Protein AF-A0A4Y9ZI68-F1 (afdb_monomer)

pLDDT: mean 80.32, std 16.25, range [30.2, 96.56]

Nearest PDB structures (foldseek):
  6dwz-assembly1_E  TM=7.977E-01  e=1.941E-05  Musca domestica
  4d1q-assembly1_B  TM=6.622E-01  e=2.721E-05  Musca domestica
  6dww-assembly1_A  TM=6.799E-01  e=4.856E-05  Musca domestica
  4d1q-assembly1_H-2  TM=6.619E-01  e=7.145E-05  Musca domestica
  4d1q-assembly1_A-2  TM=6.407E-01  e=1.338E-04  Musca domestica

Radius of gyration: 34.65 Å; Cα contacts (8 Å, |Δi|>4): 178; chains: 1; bounding box: 69×56×134 Å

Foldseek 3Di:
DLVVCLVCVVVVQVVLVVVLVPDPDPVVSVVSVVVNDDPVNNLVSVVVVVLVVLVVVLVCLLVDPQFLSLLCNLVSLVSNLVVLVVVLPDVSCVVCNVVSVVVSVVSVVVNVVVVVDLLSLLLNLLQLQPNCVVCVPPHDPVVSVVNVVVVVPDVLQVPPDPDNVLVVLSVCSSPDPDDDPPPDYSLVVLVVCCVSHVSSSVVCVVRSPDRSDCVVVVVLVVVLCVVCDPVNVPDDPVNSVVVSVVVVCVVVVVVPPPPVPPVVVVVVVVVVVVVVVVVVVVVVVVVVVPPPDDDDDDDPDDDDDDDD

Mean predicted aligned error: 13.79 Å

Structure (mmCIF, N/CA/C/O backbone):
data_AF-A0A4Y9ZI68-F1
#
_entry.id   AF-A0A4Y9ZI68-F1
#
loop_
_atom_site.group_PDB
_atom_site.id
_atom_site.type_symbol
_atom_site.label_atom_id
_atom_site.label_alt_id
_atom_site.label_comp_id
_atom_site.label_asym_id
_atom_site.label_entity_id
_atom_site.label_seq_id
_atom_site.pdbx_PDB_ins_code
_atom_site.Cartn_x
_atom_site.Cartn_y
_atom_site.Cartn_z
_atom_site.occupancy
_atom_site.B_iso_or_equiv
_atom_site.auth_seq_id
_atom_site.auth_comp_id
_atom_site.auth_asym_id
_atom_site.auth_atom_id
_atom_site.pdbx_PDB_model_num
ATOM 1 N N . MET A 1 1 ? 14.450 -5.804 -11.278 1.00 86.94 1 MET A N 1
ATOM 2 C CA . MET A 1 1 ? 15.228 -5.884 -12.540 1.00 86.94 1 MET A CA 1
ATOM 3 C C . MET A 1 1 ? 15.998 -4.594 -12.814 1.00 86.94 1 MET A C 1
ATOM 5 O O . MET A 1 1 ? 17.218 -4.639 -12.794 1.00 86.94 1 MET A O 1
ATOM 9 N N . LEU A 1 2 ? 15.324 -3.451 -12.987 1.00 90.44 2 LEU A N 1
ATOM 10 C CA . LEU A 1 2 ? 15.951 -2.169 -13.356 1.00 90.44 2 LEU A CA 1
ATOM 11 C C . LEU A 1 2 ? 17.027 -1.679 -12.374 1.00 90.44 2 LEU A C 1
ATOM 13 O O . LEU A 1 2 ? 18.123 -1.334 -12.792 1.00 90.44 2 LEU A O 1
ATOM 17 N N . VAL A 1 3 ? 16.774 -1.765 -11.062 1.00 91.38 3 VAL A N 1
ATOM 18 C CA . VAL A 1 3 ? 17.781 -1.439 -10.029 1.00 91.38 3 VAL A CA 1
ATOM 19 C C . VAL A 1 3 ? 19.059 -2.273 -10.193 1.00 91.38 3 VAL A C 1
ATOM 21 O O . VAL A 1 3 ? 20.165 -1.780 -9.999 1.00 91.38 3 VAL A O 1
ATOM 24 N N . ARG A 1 4 ? 18.922 -3.548 -10.577 1.00 92.38 4 ARG A N 1
ATOM 25 C CA . ARG A 1 4 ? 20.068 -4.428 -10.835 1.00 92.38 4 ARG A CA 1
ATOM 26 C C . ARG A 1 4 ? 20.773 -4.060 -12.140 1.00 92.38 4 ARG A C 1
ATOM 28 O O . ARG A 1 4 ? 21.996 -4.095 -12.162 1.00 92.38 4 ARG A O 1
ATOM 35 N N . ALA A 1 5 ? 20.025 -3.687 -13.179 1.00 90.19 5 ALA A N 1
ATOM 36 C CA . ALA A 1 5 ? 20.593 -3.196 -14.432 1.00 90.19 5 ALA A CA 1
ATOM 37 C C . ALA A 1 5 ? 21.440 -1.932 -14.202 1.00 90.19 5 ALA A C 1
ATOM 39 O O . ALA A 1 5 ? 22.578 -1.896 -14.643 1.00 90.19 5 ALA A O 1
ATOM 40 N N . LEU A 1 6 ? 20.955 -0.972 -13.402 1.00 91.06 6 LEU A N 1
ATOM 41 C CA . LEU A 1 6 ? 21.718 0.227 -13.023 1.00 91.06 6 LEU A CA 1
ATOM 42 C C . LEU A 1 6 ? 23.012 -0.110 -12.269 1.00 91.06 6 LEU A C 1
ATOM 44 O O . LEU A 1 6 ? 24.074 0.419 -12.590 1.00 91.06 6 LEU A O 1
ATOM 48 N N . LYS A 1 7 ? 22.946 -1.030 -11.295 1.00 92.94 7 LYS A N 1
ATOM 49 C CA . LYS A 1 7 ? 24.135 -1.496 -10.554 1.00 92.94 7 LYS A CA 1
ATOM 50 C C . LYS A 1 7 ? 25.168 -2.170 -11.458 1.00 92.94 7 LYS A C 1
ATOM 52 O O . LYS A 1 7 ? 26.356 -2.108 -11.170 1.00 92.94 7 LYS A O 1
ATOM 57 N N . LEU A 1 8 ? 24.713 -2.820 -12.526 1.00 93.56 8 LEU A N 1
ATOM 58 C CA . LEU A 1 8 ? 25.548 -3.566 -13.463 1.00 93.56 8 LEU A CA 1
ATOM 59 C C . LEU A 1 8 ? 25.763 -2.825 -14.787 1.00 93.56 8 LEU A C 1
ATOM 61 O O . LEU A 1 8 ? 26.193 -3.465 -15.740 1.00 93.56 8 LEU A O 1
ATOM 65 N N . ARG A 1 9 ? 25.506 -1.510 -14.865 1.00 91.38 9 ARG A N 1
ATOM 66 C CA . ARG A 1 9 ? 25.555 -0.746 -16.128 1.00 91.38 9 ARG A CA 1
ATOM 67 C C . ARG A 1 9 ? 26.845 -0.981 -16.918 1.00 91.38 9 ARG A C 1
ATOM 69 O O . ARG A 1 9 ? 26.791 -1.350 -18.080 1.00 91.38 9 ARG A O 1
ATOM 76 N N . MET A 1 10 ? 27.994 -0.930 -16.236 1.00 90.06 10 MET A N 1
ATOM 77 C CA . MET A 1 10 ? 29.303 -1.139 -16.860 1.00 90.06 10 MET A CA 1
ATOM 78 C C . MET A 1 10 ? 29.440 -2.555 -17.418 1.00 90.06 10 MET A C 1
ATOM 80 O O . MET A 1 10 ? 29.987 -2.745 -18.494 1.00 90.06 10 MET A O 1
ATOM 84 N N . SER A 1 11 ? 28.928 -3.553 -16.696 1.00 92.56 11 SER A N 1
ATOM 85 C CA . SER A 1 11 ? 28.944 -4.945 -17.143 1.00 92.56 11 SER A CA 1
ATOM 86 C C . SER A 1 11 ? 27.972 -5.196 -18.295 1.00 92.56 11 SER A C 1
ATOM 88 O O . SER A 1 11 ? 28.255 -6.034 -19.141 1.00 92.56 11 SER A O 1
ATOM 90 N N . VAL A 1 12 ? 26.834 -4.495 -18.329 1.00 90.38 12 VAL A N 1
ATOM 91 C CA . VAL A 1 12 ? 25.861 -4.570 -19.429 1.00 90.38 12 VAL A CA 1
ATOM 92 C C . VAL A 1 12 ? 26.457 -3.971 -20.701 1.00 90.38 12 VAL A C 1
ATOM 94 O O . VAL A 1 12 ? 26.417 -4.620 -21.743 1.00 90.38 12 VAL A O 1
ATOM 97 N N . ASP A 1 13 ? 27.069 -2.790 -20.605 1.00 88.88 13 ASP A N 1
ATOM 98 C CA . ASP A 1 13 ? 27.712 -2.129 -21.745 1.00 88.88 13 ASP A CA 1
ATOM 99 C C . ASP A 1 13 ? 28.884 -2.957 -22.284 1.00 88.88 13 ASP A C 1
ATOM 101 O O . ASP A 1 13 ? 29.017 -3.152 -23.493 1.00 88.88 13 ASP A O 1
ATOM 105 N N . GLU A 1 14 ? 29.702 -3.500 -21.379 1.00 91.06 14 GLU A N 1
ATOM 106 C CA . GLU A 1 14 ? 30.805 -4.396 -21.721 1.00 91.06 14 GLU A CA 1
ATOM 107 C C . GLU A 1 14 ? 30.304 -5.657 -22.433 1.00 91.06 14 GLU A C 1
ATOM 109 O O . GLU A 1 14 ? 30.833 -6.049 -23.468 1.00 91.06 14 GLU A O 1
ATOM 114 N N . PHE A 1 15 ? 29.234 -6.266 -21.924 1.00 91.69 15 PHE A N 1
ATOM 115 C CA . PHE A 1 15 ? 28.648 -7.463 -22.516 1.00 91.69 15 PHE A CA 1
ATOM 116 C C . PHE A 1 15 ? 28.136 -7.224 -23.943 1.00 91.69 15 PHE A C 1
ATOM 118 O O . PHE A 1 15 ? 28.380 -8.044 -24.829 1.00 91.69 15 PHE A O 1
ATOM 125 N N . ILE A 1 16 ? 27.457 -6.099 -24.188 1.00 90.19 16 ILE A N 1
ATOM 126 C CA . ILE A 1 16 ? 26.971 -5.738 -25.530 1.00 90.19 16 ILE A CA 1
ATOM 127 C C . ILE A 1 16 ? 28.153 -5.514 -26.483 1.00 90.19 16 ILE A C 1
ATOM 129 O O . ILE A 1 16 ? 28.119 -5.972 -27.626 1.00 90.19 16 ILE A O 1
ATOM 133 N N . ARG A 1 17 ? 29.224 -4.876 -25.999 1.00 88.94 17 ARG A N 1
ATOM 134 C CA . ARG A 1 17 ? 30.444 -4.625 -26.774 1.00 88.94 17 ARG A CA 1
ATOM 135 C C . ARG A 1 17 ? 31.150 -5.917 -27.188 1.00 88.94 17 ARG A C 1
ATOM 137 O O . ARG A 1 17 ? 31.479 -6.082 -28.361 1.00 88.94 17 ARG A O 1
ATOM 144 N N . GLU A 1 18 ? 31.331 -6.845 -26.254 1.00 91.50 18 GLU A N 1
ATOM 145 C CA . GLU A 1 18 ? 31.940 -8.151 -26.528 1.00 91.50 18 GLU A CA 1
ATOM 146 C C . GLU A 1 18 ? 31.103 -8.975 -27.521 1.00 91.50 18 GLU A C 1
ATOM 148 O O . GLU A 1 18 ? 31.644 -9.598 -28.438 1.00 91.50 18 GLU A O 1
ATOM 153 N N . LEU A 1 19 ? 29.769 -8.922 -27.411 1.00 91.38 19 LEU A N 1
ATOM 154 C CA . LEU A 1 19 ? 28.872 -9.554 -28.384 1.00 91.38 19 LEU A CA 1
ATOM 155 C C . LEU A 1 19 ? 29.029 -8.959 -29.789 1.00 91.38 19 LEU A C 1
ATOM 157 O O . LEU A 1 19 ? 29.104 -9.707 -30.766 1.00 91.38 19 LEU A O 1
ATOM 161 N N . ALA A 1 20 ? 29.101 -7.632 -29.903 1.00 89.00 20 ALA A N 1
ATOM 162 C CA . ALA A 1 20 ? 29.276 -6.955 -31.186 1.00 89.00 20 ALA A CA 1
ATOM 163 C C . ALA A 1 20 ? 30.638 -7.280 -31.829 1.00 89.00 20 ALA A C 1
ATOM 165 O O . ALA A 1 20 ? 30.721 -7.505 -33.042 1.00 89.00 20 ALA A O 1
ATOM 166 N N . TRP A 1 21 ? 31.705 -7.373 -31.030 1.00 88.31 21 TRP A N 1
ATOM 167 C CA . TRP A 1 21 ? 33.036 -7.762 -31.505 1.00 88.31 21 TRP A CA 1
ATOM 168 C C . TRP A 1 21 ? 33.114 -9.213 -31.983 1.00 88.31 21 TRP A C 1
ATOM 170 O O . TRP A 1 21 ? 33.787 -9.488 -32.980 1.00 88.31 21 TRP A O 1
ATOM 180 N N . GLY A 1 22 ? 32.408 -10.130 -31.319 1.00 89.62 22 GLY A N 1
ATOM 181 C CA . GLY A 1 22 ? 32.342 -11.539 -31.713 1.00 89.62 22 GLY A CA 1
ATOM 182 C C . GLY A 1 22 ? 31.523 -11.812 -32.982 1.00 89.62 22 GLY A C 1
ATOM 183 O O . GLY A 1 22 ? 31.691 -12.862 -33.608 1.00 89.62 22 GLY A O 1
ATOM 184 N N . GLU A 1 23 ? 30.651 -10.885 -33.389 1.00 93.31 23 GLU A N 1
ATOM 185 C CA . GLU A 1 23 ? 29.742 -11.065 -34.523 1.00 93.31 23 GLU A CA 1
ATOM 186 C C . GLU A 1 23 ? 30.435 -10.789 -35.866 1.00 93.31 23 GLU A C 1
ATOM 188 O O . GLU A 1 23 ? 31.014 -9.725 -36.088 1.00 93.31 23 GLU A O 1
ATOM 193 N N . LYS A 1 24 ? 30.353 -11.740 -36.802 1.00 91.06 24 LYS A N 1
ATOM 194 C CA . LYS A 1 24 ? 30.992 -11.657 -38.130 1.00 91.06 24 LYS A CA 1
ATOM 195 C C . LYS A 1 24 ? 30.093 -10.991 -39.167 1.00 91.06 24 LYS A C 1
ATOM 197 O O . LYS A 1 24 ? 30.597 -10.407 -40.126 1.00 91.06 24 LYS A O 1
ATOM 202 N N . ASN A 1 25 ? 28.775 -11.086 -39.002 1.00 93.44 25 ASN A N 1
ATOM 203 C CA . ASN A 1 25 ? 27.814 -10.478 -39.909 1.00 93.44 25 ASN A CA 1
ATOM 204 C C . ASN A 1 25 ? 27.636 -8.987 -39.589 1.00 93.44 25 ASN A C 1
ATOM 206 O O . ASN A 1 25 ? 27.116 -8.625 -38.536 1.00 93.44 25 ASN A O 1
ATOM 210 N N . ALA A 1 26 ? 27.991 -8.121 -40.540 1.00 88.81 26 ALA A N 1
ATOM 211 C CA . ALA A 1 26 ? 27.888 -6.670 -40.390 1.00 88.81 26 ALA A CA 1
ATOM 212 C C . ALA A 1 26 ? 26.466 -6.192 -40.042 1.00 88.81 26 ALA A C 1
ATOM 214 O O . ALA A 1 26 ? 26.302 -5.320 -39.195 1.00 88.81 26 ALA A O 1
ATOM 215 N N . ALA A 1 27 ? 25.430 -6.797 -40.634 1.00 89.94 27 ALA A N 1
ATOM 216 C CA . ALA A 1 27 ? 24.043 -6.420 -40.362 1.00 89.94 27 ALA A CA 1
ATOM 217 C C . ALA A 1 27 ? 23.557 -6.877 -38.975 1.00 89.94 27 ALA A C 1
ATOM 219 O O . ALA A 1 27 ? 22.635 -6.285 -38.420 1.00 89.94 27 ALA A O 1
ATOM 220 N N . ALA A 1 28 ? 24.141 -7.943 -38.420 1.00 87.94 28 ALA A N 1
ATOM 221 C CA . ALA A 1 28 ? 23.842 -8.395 -37.061 1.00 87.94 28 ALA A CA 1
ATOM 222 C C . ALA A 1 28 ? 24.612 -7.569 -36.022 1.00 87.94 28 ALA A C 1
ATOM 224 O O . ALA A 1 28 ? 24.036 -7.190 -35.006 1.00 87.94 28 ALA A O 1
ATOM 225 N N . ARG A 1 29 ? 25.865 -7.207 -36.321 1.00 89.62 29 ARG A N 1
ATOM 226 C CA . ARG A 1 29 ? 26.676 -6.310 -35.492 1.00 89.62 29 ARG A CA 1
ATOM 227 C C . ARG A 1 29 ? 26.023 -4.939 -35.323 1.00 89.62 29 ARG A C 1
ATOM 229 O O . ARG A 1 29 ? 25.845 -4.504 -34.197 1.00 89.62 29 ARG A O 1
ATOM 236 N N . ASP A 1 30 ? 25.556 -4.331 -36.414 1.00 89.00 30 ASP A N 1
ATOM 237 C CA . ASP A 1 30 ? 24.860 -3.035 -36.362 1.00 89.00 30 ASP A CA 1
ATOM 238 C C . ASP A 1 30 ? 23.592 -3.087 -35.487 1.00 89.00 30 ASP A C 1
ATOM 240 O O . ASP A 1 30 ? 23.270 -2.144 -34.771 1.00 89.00 30 ASP A O 1
ATOM 244 N N . LYS A 1 31 ? 22.879 -4.223 -35.476 1.00 90.38 31 LYS A N 1
ATOM 245 C CA . LYS A 1 31 ? 21.738 -4.417 -34.568 1.00 90.38 31 LYS A CA 1
ATOM 246 C C . LYS A 1 31 ? 22.165 -4.503 -33.105 1.00 90.38 31 LYS A C 1
ATOM 248 O O . LYS A 1 31 ? 21.431 -4.003 -32.262 1.00 90.38 31 LYS A O 1
ATOM 253 N N . LEU A 1 32 ? 23.296 -5.143 -32.807 1.00 88.75 32 LEU A N 1
ATOM 254 C CA . LEU A 1 32 ? 23.834 -5.252 -31.447 1.00 88.75 32 LEU A CA 1
ATOM 255 C C . LEU A 1 32 ? 24.339 -3.900 -30.939 1.00 88.75 32 LEU A C 1
ATOM 257 O O . LEU A 1 32 ? 24.049 -3.544 -29.801 1.00 88.75 32 LEU A O 1
ATOM 261 N N . ASP A 1 33 ? 25.001 -3.120 -31.792 1.00 85.62 33 ASP A N 1
ATOM 262 C CA . ASP A 1 33 ? 25.477 -1.779 -31.440 1.00 85.62 33 ASP A CA 1
ATOM 263 C C . ASP A 1 33 ? 24.313 -0.841 -31.075 1.00 85.62 33 ASP A C 1
ATOM 265 O O . ASP A 1 33 ? 24.423 -0.061 -30.133 1.00 85.62 33 ASP A O 1
ATOM 269 N N . ARG A 1 34 ? 23.152 -0.982 -31.733 1.00 88.19 34 ARG A N 1
ATOM 270 C CA . ARG A 1 34 ? 21.917 -0.244 -31.390 1.00 88.19 34 ARG A CA 1
ATOM 271 C C . ARG A 1 34 ? 21.278 -0.647 -30.058 1.00 88.19 34 ARG A C 1
ATOM 273 O O . ARG A 1 34 ? 20.397 0.063 -29.589 1.00 88.19 34 ARG A O 1
ATOM 280 N N . LEU A 1 35 ? 21.647 -1.791 -29.475 1.00 88.25 35 LEU A N 1
ATOM 281 C CA . LEU A 1 35 ? 21.157 -2.195 -28.149 1.00 88.25 35 LEU A CA 1
ATOM 282 C C . LEU A 1 35 ? 21.932 -1.522 -27.016 1.00 88.25 35 LEU A C 1
ATOM 284 O O . LEU A 1 35 ? 21.541 -1.651 -25.854 1.00 88.25 35 LEU A O 1
ATOM 288 N N . ARG A 1 36 ? 23.038 -0.844 -27.334 1.00 86.62 36 ARG A N 1
ATOM 289 C CA . ARG A 1 36 ? 23.812 -0.097 -26.357 1.00 86.62 36 ARG A CA 1
ATOM 290 C C . ARG A 1 36 ? 22.989 1.092 -25.874 1.00 86.62 36 ARG A C 1
ATOM 292 O O . ARG A 1 36 ? 22.577 1.925 -26.670 1.00 86.62 36 ARG A O 1
ATOM 299 N N . LEU A 1 37 ? 22.767 1.137 -24.568 1.00 87.88 37 LEU A N 1
ATOM 300 C CA . LEU A 1 37 ? 22.022 2.209 -23.928 1.00 87.88 37 LEU A CA 1
ATOM 301 C C . LEU A 1 37 ? 22.907 3.448 -23.816 1.00 87.88 37 LEU A C 1
ATOM 303 O O . LEU A 1 37 ? 24.074 3.354 -23.423 1.00 87.88 37 LEU A O 1
ATOM 307 N N . GLU A 1 38 ? 22.345 4.601 -24.156 1.00 90.06 38 GLU A N 1
ATOM 308 C CA . GLU A 1 38 ? 23.019 5.885 -23.994 1.00 90.06 38 GLU A CA 1
ATOM 309 C C . GLU A 1 38 ? 22.883 6.394 -22.550 1.00 90.06 38 GLU A C 1
ATOM 311 O O . GLU A 1 38 ? 22.064 5.909 -21.762 1.00 90.06 38 GLU A O 1
ATOM 316 N N . ASP A 1 39 ? 23.679 7.398 -22.176 1.00 89.38 39 ASP A N 1
ATOM 317 C CA . ASP A 1 39 ? 23.593 8.004 -20.841 1.00 89.38 39 ASP A CA 1
ATOM 318 C C . ASP A 1 39 ? 22.183 8.554 -20.556 1.00 89.38 39 ASP A C 1
ATOM 320 O O . ASP A 1 39 ? 21.687 8.456 -19.429 1.00 89.38 39 ASP A O 1
ATOM 324 N N . ASP A 1 40 ? 21.494 9.051 -21.586 1.00 90.00 40 ASP A N 1
ATOM 325 C CA . ASP A 1 40 ? 20.110 9.514 -21.490 1.00 90.00 40 ASP A CA 1
ATOM 326 C C . ASP A 1 40 ? 19.113 8.372 -21.241 1.00 90.00 40 ASP A C 1
ATOM 328 O O . ASP A 1 40 ? 18.171 8.536 -20.459 1.00 90.00 40 ASP A O 1
ATOM 332 N N . ASP A 1 41 ? 19.343 7.181 -21.799 1.00 91.00 41 ASP A N 1
ATOM 333 C CA . ASP A 1 41 ? 18.532 5.998 -21.492 1.00 91.00 41 ASP A CA 1
ATOM 334 C C . ASP A 1 41 ? 18.720 5.571 -20.036 1.00 91.00 41 ASP A C 1
ATOM 336 O O . ASP A 1 41 ? 17.754 5.272 -19.326 1.00 91.00 41 ASP A O 1
ATOM 340 N N . TRP A 1 42 ? 19.958 5.597 -19.540 1.00 92.56 42 TRP A N 1
ATOM 341 C CA . TRP A 1 42 ? 20.249 5.313 -18.136 1.00 92.56 42 TRP A CA 1
ATOM 342 C C . TRP A 1 42 ? 19.643 6.360 -17.194 1.00 92.56 42 TRP A C 1
ATOM 344 O O . TRP A 1 42 ? 19.155 6.009 -16.109 1.00 92.56 42 TRP A O 1
ATOM 354 N N . ASN A 1 43 ? 19.597 7.627 -17.614 1.00 92.44 43 ASN A N 1
ATOM 355 C CA . ASN A 1 43 ? 18.871 8.679 -16.909 1.00 92.44 43 ASN A CA 1
ATOM 356 C C . ASN A 1 43 ? 17.369 8.360 -16.859 1.00 92.44 43 ASN A C 1
ATOM 358 O O . ASN A 1 43 ? 16.785 8.386 -15.772 1.00 92.44 43 ASN A O 1
ATOM 362 N N . HIS A 1 44 ? 16.749 7.966 -17.977 1.00 92.31 44 HIS A N 1
ATOM 363 C CA . HIS A 1 44 ? 15.347 7.536 -18.001 1.00 92.31 44 HIS A CA 1
ATOM 364 C C . HIS A 1 44 ? 15.083 6.343 -17.076 1.00 92.31 44 HIS A C 1
ATOM 366 O O . HIS A 1 44 ? 14.134 6.377 -16.290 1.00 92.31 44 HIS A O 1
ATOM 372 N N . VAL A 1 45 ? 15.935 5.313 -17.099 1.00 93.31 45 VAL A N 1
ATOM 373 C CA . VAL A 1 45 ? 15.814 4.150 -16.203 1.00 93.31 45 VAL A CA 1
ATOM 374 C C . VAL A 1 45 ? 15.902 4.581 -14.738 1.00 93.31 45 VAL A C 1
ATOM 376 O O . VAL A 1 45 ? 15.114 4.117 -13.912 1.00 93.31 45 VAL A O 1
ATOM 379 N N . THR A 1 46 ? 16.806 5.505 -14.412 1.00 93.81 46 THR A N 1
ATOM 380 C CA . THR A 1 46 ? 16.952 6.047 -13.053 1.00 93.81 46 THR A CA 1
ATOM 381 C C . THR A 1 46 ? 15.684 6.775 -12.606 1.00 93.81 46 THR A C 1
ATOM 383 O O . THR A 1 46 ? 15.161 6.513 -11.517 1.00 93.81 46 THR A O 1
ATOM 386 N N . LEU A 1 47 ? 15.121 7.632 -13.462 1.00 94.31 47 LEU A N 1
ATOM 387 C CA . LEU A 1 47 ? 13.850 8.303 -13.182 1.00 94.31 47 LEU A CA 1
ATOM 388 C C . LEU A 1 47 ? 12.717 7.306 -12.990 1.00 94.31 47 LEU A C 1
ATOM 390 O O . LEU A 1 47 ? 11.964 7.418 -12.022 1.00 94.31 47 LEU A O 1
ATOM 394 N N . PHE A 1 48 ? 12.635 6.288 -13.838 1.00 94.50 48 PHE A N 1
ATOM 395 C CA . PHE A 1 48 ? 11.600 5.280 -13.703 1.00 94.50 48 PHE A CA 1
ATOM 396 C C . PHE A 1 48 ? 11.736 4.486 -12.397 1.00 94.50 48 PHE A C 1
ATOM 398 O O . PHE A 1 48 ? 10.742 4.263 -11.710 1.00 94.50 48 PHE A O 1
ATOM 405 N N . THR A 1 49 ? 12.958 4.147 -11.969 1.00 94.50 49 THR A N 1
ATOM 406 C CA . THR A 1 49 ? 13.157 3.508 -10.657 1.00 94.50 49 THR A CA 1
ATOM 407 C C . THR A 1 49 ? 12.721 4.392 -9.491 1.00 94.50 49 THR A C 1
ATOM 409 O O . THR A 1 49 ? 12.161 3.872 -8.529 1.00 94.50 49 THR A O 1
ATOM 412 N N . SER A 1 50 ? 12.892 5.715 -9.587 1.00 93.06 50 SER A N 1
ATOM 413 C CA . SER A 1 50 ? 12.389 6.642 -8.565 1.00 93.06 50 SER A CA 1
ATOM 414 C C . SER A 1 50 ? 10.856 6.694 -8.516 1.00 93.06 50 SER A C 1
ATOM 416 O O . SER A 1 50 ? 10.283 6.722 -7.430 1.00 93.06 50 SER A O 1
ATOM 418 N N . LEU A 1 51 ? 10.178 6.606 -9.669 1.00 94.31 51 LEU A N 1
ATOM 419 C CA . LEU A 1 51 ? 8.713 6.519 -9.730 1.00 94.31 51 LEU A CA 1
ATOM 420 C C . LEU A 1 51 ? 8.194 5.219 -9.107 1.00 94.31 51 LEU A C 1
ATOM 422 O O . LEU A 1 51 ? 7.223 5.246 -8.348 1.00 94.31 51 LEU A O 1
ATOM 426 N N . LEU A 1 52 ? 8.861 4.098 -9.401 1.00 94.56 52 LEU A N 1
ATOM 427 C CA . LEU A 1 52 ? 8.522 2.785 -8.852 1.00 94.56 52 LEU A CA 1
ATOM 428 C C . LEU A 1 52 ? 8.766 2.698 -7.343 1.00 94.56 52 LEU A C 1
ATOM 430 O O . LEU A 1 52 ? 8.033 1.984 -6.668 1.00 94.56 52 LEU A O 1
ATOM 434 N N . ALA A 1 53 ? 9.732 3.441 -6.799 1.00 94.69 53 ALA A N 1
ATOM 435 C CA . ALA A 1 53 ? 9.976 3.476 -5.358 1.00 94.69 53 ALA A CA 1
ATOM 436 C C . ALA A 1 53 ? 8.757 3.993 -4.571 1.00 94.69 53 ALA A C 1
ATOM 438 O O . ALA A 1 53 ? 8.482 3.510 -3.478 1.00 94.69 53 ALA A O 1
ATOM 439 N N . HIS A 1 54 ? 7.978 4.926 -5.132 1.00 94.69 54 HIS A N 1
ATOM 440 C CA . HIS A 1 54 ? 6.733 5.369 -4.497 1.00 94.69 54 HIS A CA 1
ATOM 441 C C . HIS A 1 54 ? 5.701 4.236 -4.400 1.00 94.69 54 HIS A C 1
ATOM 443 O O . HIS A 1 54 ? 5.090 4.065 -3.347 1.00 94.69 54 HIS A O 1
ATOM 449 N N . ALA A 1 55 ? 5.539 3.442 -5.465 1.00 93.38 55 ALA A N 1
ATOM 450 C CA . ALA A 1 55 ? 4.655 2.276 -5.444 1.00 93.38 55 ALA A CA 1
ATOM 451 C C . ALA A 1 55 ? 5.171 1.177 -4.509 1.00 93.38 55 ALA A C 1
ATOM 453 O O . ALA A 1 55 ? 4.373 0.560 -3.813 1.00 93.38 55 ALA A O 1
ATOM 454 N N . ASP A 1 56 ? 6.487 0.957 -4.460 1.00 92.25 56 ASP A N 1
ATOM 455 C CA . ASP A 1 56 ? 7.098 -0.006 -3.541 1.00 92.25 56 ASP A CA 1
ATOM 456 C C . ASP A 1 56 ? 6.819 0.368 -2.079 1.00 92.25 56 ASP A C 1
ATOM 458 O O . ASP A 1 56 ? 6.350 -0.466 -1.311 1.00 92.25 56 ASP A O 1
ATOM 462 N N . ASN A 1 57 ? 6.974 1.646 -1.715 1.00 91.38 57 ASN A N 1
ATOM 463 C CA . ASN A 1 57 ? 6.649 2.133 -0.372 1.00 91.38 57 ASN A CA 1
ATOM 464 C C . ASN A 1 57 ? 5.163 1.932 -0.018 1.00 91.38 57 ASN A C 1
ATOM 466 O O . ASN A 1 57 ? 4.846 1.504 1.091 1.00 91.38 57 ASN A O 1
ATOM 470 N N . ALA A 1 58 ? 4.247 2.216 -0.950 1.00 92.06 58 ALA A N 1
ATOM 471 C CA . ALA A 1 58 ? 2.819 1.969 -0.738 1.00 92.06 58 ALA A CA 1
ATOM 472 C C . ALA A 1 58 ? 2.524 0.466 -0.576 1.00 92.06 58 ALA A C 1
ATOM 474 O O . ALA A 1 58 ? 1.791 0.066 0.326 1.00 92.06 58 ALA A O 1
ATOM 475 N N . GLN A 1 59 ? 3.158 -0.379 -1.392 1.00 90.88 59 GLN A N 1
ATOM 476 C CA . GLN A 1 59 ? 3.026 -1.830 -1.310 1.00 90.88 59 GLN A CA 1
ATOM 477 C C . GLN A 1 59 ? 3.530 -2.390 0.023 1.00 90.88 59 GLN A C 1
ATOM 479 O O . GLN A 1 59 ? 2.893 -3.278 0.597 1.00 90.88 59 GLN A O 1
ATOM 484 N N . GLN A 1 60 ? 4.654 -1.875 0.523 1.00 89.31 60 GLN A N 1
ATOM 485 C CA . GLN A 1 60 ? 5.189 -2.242 1.832 1.00 89.31 60 GLN A CA 1
ATOM 486 C C . GLN A 1 60 ? 4.214 -1.868 2.954 1.00 89.31 60 GLN A C 1
ATOM 488 O O . GLN A 1 60 ? 4.000 -2.680 3.850 1.00 89.31 60 GLN A O 1
ATOM 493 N N . ALA A 1 61 ? 3.540 -0.715 2.865 1.00 89.31 61 ALA A N 1
ATOM 494 C CA . ALA A 1 61 ? 2.509 -0.333 3.832 1.00 89.31 61 ALA A CA 1
ATOM 495 C C . ALA A 1 61 ? 1.328 -1.328 3.861 1.00 89.31 61 ALA A C 1
ATOM 497 O O . ALA A 1 61 ? 0.906 -1.737 4.940 1.00 89.31 61 ALA A O 1
ATOM 498 N N . PHE A 1 62 ? 0.855 -1.808 2.701 1.00 86.31 62 PHE A N 1
ATOM 499 C CA . PHE A 1 62 ? -0.196 -2.844 2.633 1.00 86.31 62 PHE A CA 1
ATOM 500 C C . PHE A 1 62 ? 0.264 -4.239 3.087 1.00 86.31 62 PHE A C 1
ATOM 502 O O . PHE A 1 62 ? -0.551 -5.156 3.220 1.00 86.31 62 PHE A O 1
ATOM 509 N N . SER A 1 63 ? 1.573 -4.440 3.231 1.00 84.62 63 SER A N 1
ATOM 510 C CA . SER A 1 63 ? 2.183 -5.742 3.519 1.00 84.62 63 SER A CA 1
ATOM 511 C C . SER A 1 63 ? 2.850 -5.785 4.894 1.00 84.62 63 SER A C 1
ATOM 513 O O . SER A 1 63 ? 3.540 -6.759 5.182 1.00 84.62 63 SER A O 1
ATOM 515 N N . SER A 1 64 ? 2.670 -4.746 5.718 1.00 80.94 64 SER A N 1
ATOM 516 C CA . SER A 1 64 ? 3.209 -4.709 7.077 1.00 80.94 64 SER A CA 1
ATOM 517 C C . SER A 1 64 ? 2.626 -5.848 7.909 1.00 80.94 64 SER A C 1
ATOM 519 O O . SER A 1 64 ? 1.414 -6.047 7.927 1.00 80.94 64 SER A O 1
ATOM 521 N N . ASP A 1 65 ? 3.501 -6.593 8.577 1.00 72.31 65 ASP A N 1
ATOM 522 C CA . ASP A 1 65 ? 3.177 -7.669 9.515 1.00 72.31 65 ASP A CA 1
ATOM 523 C C . ASP A 1 65 ? 3.303 -7.233 10.985 1.00 72.31 65 ASP A C 1
ATOM 525 O O . ASP A 1 65 ? 2.838 -7.939 11.874 1.00 72.31 65 ASP A O 1
ATOM 529 N N . GLN A 1 66 ? 3.911 -6.070 11.240 1.00 72.00 66 GLN A N 1
ATOM 530 C CA . GLN A 1 66 ? 4.121 -5.511 12.582 1.00 72.00 66 GLN A CA 1
ATOM 531 C C . GLN A 1 66 ? 3.013 -4.547 13.015 1.00 72.00 66 GLN A C 1
ATOM 533 O O . GLN A 1 66 ? 2.850 -4.286 14.204 1.00 72.00 66 GLN A O 1
ATOM 538 N N . TYR A 1 67 ? 2.263 -3.998 12.059 1.00 79.31 67 TYR A N 1
ATOM 539 C CA . TYR A 1 67 ? 1.208 -3.026 12.312 1.00 79.31 67 TYR A CA 1
ATOM 540 C C . TYR A 1 67 ? -0.025 -3.348 11.455 1.00 79.31 67 TYR A C 1
ATOM 542 O O . TYR A 1 67 ? 0.154 -3.825 10.331 1.00 79.31 67 TYR A O 1
ATOM 550 N N . PRO A 1 68 ? -1.260 -3.080 11.929 1.00 85.25 68 PRO A N 1
ATOM 551 C CA . PRO A 1 68 ? -2.478 -3.280 11.146 1.00 85.25 68 PRO A CA 1
ATOM 552 C C . PRO A 1 68 ? -2.388 -2.623 9.768 1.00 85.25 68 PRO A C 1
ATOM 554 O O . PRO A 1 68 ? -2.477 -1.403 9.608 1.00 85.25 68 PRO A O 1
ATOM 557 N N . SER A 1 69 ? -2.193 -3.454 8.747 1.00 89.94 69 SER A N 1
ATOM 558 C CA . SER A 1 69 ? -1.929 -2.976 7.390 1.00 89.94 69 SER A CA 1
ATOM 559 C C . SER A 1 69 ? -3.161 -2.331 6.751 1.00 89.94 69 SER A C 1
ATOM 561 O O . SER A 1 69 ? -3.014 -1.435 5.918 1.00 89.94 69 SER A O 1
ATOM 563 N N . LEU A 1 70 ? -4.373 -2.722 7.169 1.00 91.12 70 LEU A N 1
ATOM 564 C CA . LEU A 1 70 ? -5.622 -2.134 6.678 1.00 91.12 70 LEU A CA 1
ATOM 565 C C . LEU A 1 70 ? -5.753 -0.649 7.038 1.00 91.12 70 LEU A C 1
ATOM 567 O O . LEU A 1 70 ? -6.091 0.157 6.171 1.00 91.12 70 LEU A O 1
ATOM 571 N N . ALA A 1 71 ? -5.354 -0.269 8.256 1.00 90.31 71 ALA A N 1
ATOM 572 C CA . ALA A 1 71 ? -5.360 1.122 8.714 1.00 90.31 71 ALA A CA 1
ATOM 573 C C . ALA A 1 71 ? -4.381 2.015 7.926 1.00 90.31 71 ALA A C 1
ATOM 575 O O . ALA A 1 71 ? -4.505 3.242 7.895 1.00 90.31 71 ALA A O 1
ATOM 576 N N . LEU A 1 72 ? -3.386 1.411 7.270 1.00 91.19 72 LEU A N 1
ATOM 577 C CA . LEU A 1 72 ? -2.418 2.113 6.429 1.00 91.19 72 LEU A CA 1
ATOM 578 C C . LEU A 1 72 ? -2.868 2.229 4.972 1.00 91.19 72 LEU A C 1
ATOM 580 O O . LEU A 1 72 ? -2.232 2.962 4.212 1.00 91.19 72 LEU A O 1
ATOM 584 N N . ALA A 1 73 ? -3.948 1.554 4.571 1.00 92.31 73 ALA A N 1
ATOM 585 C CA . ALA A 1 73 ? -4.267 1.397 3.163 1.00 92.31 73 ALA A CA 1
ATOM 586 C C . ALA A 1 73 ? -4.694 2.711 2.484 1.00 92.31 73 ALA A C 1
ATOM 588 O O . ALA A 1 73 ? -4.094 3.118 1.487 1.00 92.31 73 ALA A O 1
ATOM 589 N N . ILE A 1 74 ? -5.676 3.412 3.056 1.00 92.81 74 ILE A N 1
ATOM 590 C CA . ILE A 1 74 ? -6.120 4.727 2.568 1.00 92.81 74 ILE A CA 1
ATOM 591 C C . ILE A 1 74 ? -4.957 5.742 2.590 1.00 92.81 74 ILE A C 1
ATOM 593 O O . ILE A 1 74 ? -4.678 6.338 1.544 1.00 92.81 74 ILE A O 1
ATOM 597 N N . PRO A 1 75 ? -4.193 5.893 3.697 1.00 92.81 75 PRO A N 1
ATOM 598 C CA . PRO A 1 75 ? -3.010 6.752 3.710 1.00 92.81 75 PRO A CA 1
ATOM 599 C C . PRO A 1 75 ? -1.969 6.427 2.638 1.00 92.81 75 PRO A C 1
ATOM 601 O O . PRO A 1 75 ? -1.391 7.339 2.040 1.00 92.81 75 PRO A O 1
ATOM 604 N N . ALA A 1 76 ? -1.719 5.142 2.376 1.00 93.62 76 ALA A N 1
ATOM 605 C CA . ALA A 1 76 ? -0.773 4.710 1.355 1.00 93.62 76 ALA A CA 1
ATOM 606 C C . ALA A 1 76 ? -1.251 5.088 -0.056 1.00 93.62 76 ALA A C 1
ATOM 608 O O . ALA A 1 76 ? -0.460 5.627 -0.834 1.00 93.62 76 ALA A O 1
ATOM 609 N N . LEU A 1 77 ? -2.537 4.878 -0.367 1.00 94.38 77 LEU A N 1
ATOM 610 C CA . LEU A 1 77 ? -3.138 5.270 -1.647 1.00 94.38 77 LEU A CA 1
ATOM 611 C C . LEU A 1 77 ? -3.106 6.790 -1.849 1.00 94.38 77 LEU A C 1
ATOM 613 O O . LEU A 1 77 ? -2.649 7.259 -2.893 1.00 94.38 77 LEU A O 1
ATOM 617 N N . GLU A 1 78 ? -3.522 7.571 -0.848 1.00 94.25 78 GLU A N 1
ATOM 618 C CA . GLU A 1 78 ? -3.510 9.039 -0.917 1.00 94.25 78 GLU A CA 1
ATOM 619 C C . GLU A 1 78 ? -2.085 9.593 -1.077 1.00 94.25 78 GLU A C 1
ATOM 621 O O . GLU A 1 78 ? -1.845 10.511 -1.870 1.00 94.25 78 GLU A O 1
ATOM 626 N N . SER A 1 79 ? -1.119 9.028 -0.347 1.00 94.44 79 SER A N 1
ATOM 627 C CA . SER A 1 79 ? 0.294 9.411 -0.434 1.00 94.44 79 SER A CA 1
ATOM 628 C C . SER A 1 79 ? 0.879 9.098 -1.812 1.00 94.44 79 SER A C 1
ATOM 630 O O . SER A 1 79 ? 1.536 9.953 -2.416 1.00 94.44 79 SER A O 1
ATOM 632 N N . LEU A 1 80 ? 0.587 7.910 -2.353 1.00 95.88 80 LEU A N 1
ATOM 633 C CA . LEU A 1 80 ? 1.017 7.502 -3.689 1.00 95.88 80 LEU A CA 1
ATOM 634 C C . LEU A 1 80 ? 0.411 8.403 -4.769 1.00 95.88 80 LEU A C 1
ATOM 636 O O . LEU A 1 80 ? 1.141 8.924 -5.616 1.00 95.88 80 LEU A O 1
ATOM 640 N N . HIS A 1 81 ? -0.899 8.656 -4.694 1.00 95.94 81 HIS A N 1
ATOM 641 C CA . HIS A 1 81 ? -1.594 9.560 -5.606 1.00 95.94 81 HIS A CA 1
ATOM 642 C C . HIS A 1 81 ? -0.965 10.959 -5.582 1.00 95.94 81 HIS A C 1
ATOM 644 O O . HIS A 1 81 ? -0.669 11.537 -6.631 1.00 95.94 81 HIS A O 1
ATOM 650 N N . ARG A 1 82 ? -0.691 11.500 -4.388 1.00 95.38 82 ARG A N 1
ATOM 651 C CA . ARG A 1 82 ? -0.048 12.812 -4.214 1.00 95.38 82 ARG A CA 1
ATOM 652 C C . ARG A 1 82 ? 1.366 12.842 -4.796 1.00 95.38 82 ARG A C 1
ATOM 654 O O . ARG A 1 82 ? 1.724 13.810 -5.471 1.00 95.38 82 ARG A O 1
ATOM 661 N N . ALA A 1 83 ? 2.164 11.803 -4.553 1.00 95.88 83 ALA A N 1
ATOM 662 C CA . ALA A 1 83 ? 3.527 11.698 -5.067 1.00 95.88 83 ALA A CA 1
ATOM 663 C C . ALA A 1 83 ? 3.546 11.663 -6.602 1.00 95.88 83 ALA A C 1
ATOM 665 O O . ALA A 1 83 ? 4.248 12.457 -7.230 1.00 95.88 83 ALA A O 1
ATOM 666 N N . TRP A 1 84 ? 2.723 10.813 -7.217 1.00 96.56 84 TRP A N 1
ATOM 667 C CA . TRP A 1 84 ? 2.644 10.710 -8.674 1.00 96.56 84 TRP A CA 1
ATOM 668 C C . TRP A 1 84 ? 2.004 11.930 -9.334 1.00 96.56 84 TRP A C 1
ATOM 670 O O . TRP A 1 84 ? 2.488 12.359 -10.378 1.00 96.56 84 TRP A O 1
ATOM 680 N N . SER A 1 85 ? 1.022 12.573 -8.696 1.00 96.25 85 SER A N 1
ATOM 681 C CA . SER A 1 85 ? 0.482 13.862 -9.156 1.00 96.25 85 SER A CA 1
ATOM 682 C C . SER A 1 85 ? 1.564 14.948 -9.183 1.00 96.25 85 SER A C 1
ATOM 684 O O . SER A 1 85 ? 1.669 15.718 -10.137 1.00 96.25 85 SER A O 1
ATOM 686 N N . LYS A 1 86 ? 2.436 14.990 -8.166 1.00 95.44 86 LYS A N 1
ATOM 687 C CA . LYS A 1 86 ? 3.590 15.902 -8.146 1.00 95.44 86 LYS A CA 1
ATOM 688 C C . LYS A 1 86 ? 4.586 15.583 -9.265 1.00 95.44 86 LYS A C 1
ATOM 690 O O . LYS A 1 86 ? 5.142 16.508 -9.856 1.00 95.44 86 LYS A O 1
ATOM 695 N N . CYS A 1 87 ? 4.807 14.304 -9.568 1.00 94.06 87 CYS A N 1
ATOM 696 C CA . CYS A 1 87 ? 5.654 13.896 -10.690 1.00 94.06 87 CYS A CA 1
ATOM 697 C C . CYS A 1 87 ? 5.049 14.273 -12.047 1.00 94.06 87 CYS A C 1
ATOM 699 O O . CYS A 1 87 ? 5.789 14.720 -12.919 1.00 94.06 87 CYS A O 1
ATOM 701 N N . LEU A 1 88 ? 3.728 14.168 -12.210 1.00 93.75 88 LEU A N 1
ATOM 702 C CA . LEU A 1 88 ? 3.025 14.572 -13.430 1.00 93.75 88 LEU A CA 1
ATOM 703 C C . LEU A 1 88 ? 3.203 16.071 -13.723 1.00 93.75 88 LEU A C 1
ATOM 705 O O . LEU A 1 88 ? 3.419 16.462 -14.862 1.00 93.75 88 LEU A O 1
ATOM 709 N N . ASN A 1 89 ? 3.223 16.913 -12.689 1.00 93.00 89 ASN A N 1
ATOM 710 C CA . ASN A 1 89 ? 3.452 18.354 -12.845 1.00 93.00 89 ASN A CA 1
ATOM 711 C C . ASN A 1 89 ? 4.920 18.731 -13.104 1.00 93.00 89 ASN A C 1
ATOM 713 O O . ASN A 1 89 ? 5.226 19.897 -13.356 1.00 93.00 89 ASN A O 1
ATOM 717 N N . ASN A 1 90 ? 5.851 17.780 -13.011 1.00 93.56 90 ASN A N 1
ATOM 718 C CA . ASN A 1 90 ? 7.271 18.046 -13.176 1.00 93.56 90 ASN A CA 1
ATOM 719 C C . ASN A 1 90 ? 7.720 17.693 -14.610 1.00 93.56 90 ASN A C 1
ATOM 721 O O . ASN A 1 90 ? 7.582 16.535 -15.022 1.00 93.56 90 ASN A O 1
ATOM 725 N N . PRO A 1 91 ? 8.319 18.642 -15.360 1.00 93.31 91 PRO A N 1
ATOM 726 C CA . PRO A 1 91 ? 8.760 18.407 -16.738 1.00 93.31 91 PRO A CA 1
ATOM 727 C C . PRO A 1 91 ? 9.816 17.301 -16.851 1.00 93.31 91 PRO A C 1
ATOM 729 O O . PRO A 1 91 ? 9.918 16.656 -17.890 1.00 93.31 91 PRO A O 1
ATOM 732 N N . LYS A 1 92 ? 10.555 17.014 -15.770 1.00 93.81 92 LYS A N 1
ATOM 733 C CA . LYS A 1 92 ? 11.525 15.911 -15.703 1.00 93.81 92 LYS A CA 1
ATOM 734 C C . LYS A 1 92 ? 10.903 14.549 -16.029 1.00 93.81 92 LYS A C 1
ATOM 736 O O . LYS A 1 92 ? 11.593 13.670 -16.530 1.00 93.81 92 LYS A O 1
ATOM 741 N N . TYR A 1 93 ? 9.617 14.366 -15.728 1.00 93.75 93 TYR A N 1
ATOM 742 C CA . TYR A 1 93 ? 8.903 13.112 -15.971 1.00 93.75 93 TYR A CA 1
ATOM 743 C C . TYR A 1 93 ? 8.013 13.159 -17.215 1.00 93.75 93 TYR A C 1
ATOM 745 O O . TYR A 1 93 ? 7.202 12.252 -17.381 1.00 93.75 93 TYR A O 1
ATOM 753 N N . ALA A 1 94 ? 8.177 14.151 -18.100 1.00 93.69 94 ALA A N 1
ATOM 754 C CA . ALA A 1 94 ? 7.403 14.267 -19.341 1.00 93.69 94 ALA A CA 1
ATOM 755 C C . ALA A 1 94 ? 7.315 12.958 -20.156 1.00 93.69 94 ALA A C 1
ATOM 757 O O . ALA A 1 94 ? 6.208 12.603 -20.563 1.00 93.69 94 ALA A O 1
ATOM 758 N N . PRO A 1 95 ? 8.399 12.164 -20.313 1.00 93.31 95 PRO A N 1
ATOM 759 C CA . PRO A 1 95 ? 8.326 10.877 -21.014 1.00 93.31 95 PRO A CA 1
ATOM 760 C C . PRO A 1 95 ? 7.367 9.862 -20.371 1.00 93.31 95 PRO A C 1
ATOM 762 O O . PRO A 1 95 ? 6.854 8.974 -21.046 1.00 93.31 95 PRO A O 1
ATOM 765 N N . PHE A 1 96 ? 7.108 9.989 -19.068 1.00 95.31 96 PHE A N 1
ATOM 766 C CA . PHE A 1 96 ? 6.262 9.083 -18.290 1.00 95.31 96 PHE A CA 1
ATOM 767 C C . PHE A 1 96 ? 4.845 9.620 -18.069 1.00 95.31 96 PHE A C 1
ATOM 769 O O . PHE A 1 96 ? 4.033 8.914 -17.477 1.00 95.31 96 PHE A O 1
ATOM 776 N N . HIS A 1 97 ? 4.516 10.837 -18.522 1.00 95.00 97 HIS A N 1
ATOM 777 C CA . HIS A 1 97 ? 3.205 11.458 -18.281 1.00 95.00 97 HIS A CA 1
ATOM 778 C C . HIS A 1 97 ? 2.014 10.593 -18.720 1.00 95.00 97 HIS A C 1
ATOM 780 O O . HIS A 1 97 ? 1.104 10.438 -17.907 1.00 95.00 97 HIS A O 1
ATOM 786 N N . PRO A 1 98 ? 2.006 9.962 -19.915 1.00 95.81 98 PRO A N 1
ATOM 787 C CA . PRO A 1 98 ? 0.890 9.100 -20.311 1.00 95.81 98 PRO A CA 1
ATOM 788 C C . PRO A 1 98 ? 0.699 7.909 -19.364 1.00 95.81 98 PRO A C 1
ATOM 790 O O . PRO A 1 98 ? -0.424 7.573 -18.997 1.00 95.81 98 PRO A O 1
ATOM 793 N N . ALA A 1 99 ? 1.802 7.295 -18.926 1.00 95.19 99 ALA A N 1
ATOM 794 C CA . ALA A 1 99 ? 1.769 6.174 -17.994 1.00 95.19 99 ALA A CA 1
ATOM 795 C C . ALA A 1 99 ? 1.340 6.615 -16.586 1.00 95.19 99 ALA A C 1
ATOM 797 O O . ALA A 1 99 ? 0.561 5.922 -15.941 1.00 95.19 99 ALA A O 1
ATOM 798 N N . LEU A 1 100 ? 1.811 7.777 -16.121 1.00 95.69 100 LEU A N 1
ATOM 799 C CA . LEU A 1 100 ? 1.427 8.350 -14.831 1.00 95.69 100 LEU A CA 1
ATOM 800 C C . LEU A 1 100 ? -0.058 8.715 -14.792 1.00 95.69 100 LEU A C 1
ATOM 802 O O . LEU A 1 100 ? -0.701 8.445 -13.785 1.00 95.69 100 LEU A O 1
ATOM 806 N N . ALA A 1 101 ? -0.613 9.273 -15.871 1.00 95.31 101 ALA A N 1
ATOM 807 C CA . ALA A 1 101 ? -2.041 9.571 -15.960 1.00 95.31 101 ALA A CA 1
ATOM 808 C C . ALA A 1 101 ? -2.886 8.294 -15.815 1.00 95.31 101 ALA A C 1
ATOM 810 O O . ALA A 1 101 ? -3.739 8.219 -14.935 1.00 95.31 101 ALA A O 1
ATOM 811 N N . ALA A 1 102 ? -2.564 7.245 -16.581 1.00 96.31 102 ALA A N 1
ATOM 812 C CA . ALA A 1 102 ? -3.245 5.953 -16.469 1.00 96.31 102 ALA A CA 1
ATOM 813 C C . ALA A 1 102 ? -3.083 5.314 -15.073 1.00 96.31 102 ALA A C 1
ATOM 815 O O . ALA A 1 102 ? -4.005 4.687 -14.545 1.00 96.31 102 ALA A O 1
ATOM 816 N N . ALA A 1 103 ? -1.911 5.477 -14.453 1.00 95.06 103 ALA A N 1
ATOM 817 C CA . ALA A 1 103 ? -1.647 4.967 -13.113 1.00 95.06 103 ALA A CA 1
ATOM 818 C C . ALA A 1 103 ? -2.440 5.725 -12.032 1.00 95.06 103 ALA A C 1
ATOM 820 O O . ALA A 1 103 ? -2.927 5.103 -11.089 1.00 95.06 103 ALA A O 1
ATOM 821 N N . LEU A 1 104 ? -2.616 7.042 -12.175 1.00 96.44 104 LEU A N 1
ATOM 822 C CA . LEU A 1 104 ? -3.446 7.855 -11.281 1.00 96.44 104 LEU A CA 1
ATOM 823 C C . LEU A 1 104 ? -4.928 7.479 -11.388 1.00 96.44 104 LEU A C 1
ATOM 825 O O . LEU A 1 10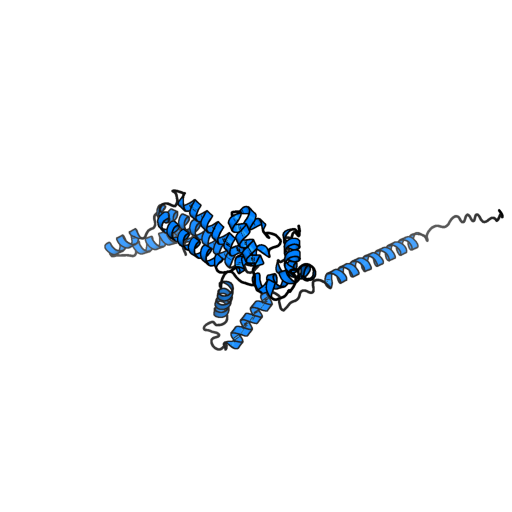4 ? -5.569 7.305 -10.352 1.00 96.44 104 LEU A O 1
ATOM 829 N N . ASP A 1 105 ? -5.442 7.260 -12.601 1.00 95.94 105 ASP A N 1
ATOM 830 C CA . ASP A 1 105 ? -6.813 6.767 -12.808 1.00 95.94 105 ASP A CA 1
ATOM 831 C C . ASP A 1 105 ? -7.023 5.400 -12.143 1.00 95.94 105 ASP A C 1
ATOM 833 O O . ASP A 1 105 ? -8.039 5.152 -11.492 1.00 95.94 105 ASP A O 1
ATOM 837 N N . THR A 1 106 ? -6.018 4.527 -12.235 1.00 95.25 106 THR A N 1
ATOM 838 C CA . THR A 1 106 ? -6.041 3.218 -11.572 1.00 95.25 106 THR A CA 1
ATOM 839 C C . THR A 1 106 ? -6.078 3.361 -10.048 1.00 95.25 106 THR A C 1
ATOM 841 O O . THR A 1 106 ? -6.885 2.704 -9.394 1.00 95.25 106 THR A O 1
ATOM 844 N N . ILE A 1 107 ? -5.248 4.234 -9.460 1.00 95.19 107 ILE A N 1
ATOM 845 C CA . ILE A 1 107 ? -5.275 4.490 -8.008 1.00 95.19 107 ILE A CA 1
ATOM 846 C C . ILE A 1 107 ? -6.628 5.040 -7.579 1.00 95.19 107 ILE A C 1
ATOM 848 O O . ILE A 1 107 ? -7.139 4.630 -6.540 1.00 95.19 107 ILE A O 1
ATOM 852 N N . LYS A 1 108 ? -7.213 5.944 -8.366 1.00 94.81 108 LYS A N 1
ATOM 853 C CA . LYS A 1 108 ? -8.533 6.499 -8.078 1.00 94.81 108 LYS A CA 1
ATOM 854 C C . LYS A 1 108 ? -9.591 5.398 -8.011 1.00 94.81 108 LYS A C 1
ATOM 856 O O . LYS A 1 108 ? -10.337 5.354 -7.042 1.00 94.81 108 LYS A O 1
ATOM 861 N N . SER A 1 109 ? -9.591 4.471 -8.969 1.00 93.00 109 SER A N 1
ATOM 862 C CA . SER A 1 109 ? -10.492 3.313 -8.940 1.00 93.00 109 SER A CA 1
ATOM 863 C C . SER A 1 109 ? -10.283 2.446 -7.693 1.00 93.00 109 SER A C 1
ATOM 865 O O . SER A 1 109 ? -11.256 2.068 -7.050 1.00 93.00 109 SER A O 1
ATOM 867 N N . TYR A 1 110 ? -9.035 2.174 -7.294 1.00 91.56 110 TYR A N 1
ATOM 868 C CA . TYR A 1 110 ? -8.769 1.433 -6.054 1.00 91.56 110 TYR A CA 1
ATOM 869 C C . TYR A 1 110 ? -9.207 2.185 -4.797 1.00 91.56 110 TYR A C 1
ATOM 871 O O . TYR A 1 110 ? -9.694 1.559 -3.864 1.00 91.56 110 TYR A O 1
ATOM 879 N N . TYR A 1 111 ? -9.047 3.507 -4.766 1.00 92.62 111 TYR A N 1
ATOM 880 C CA . TYR A 1 111 ? -9.528 4.341 -3.669 1.00 92.62 111 TYR A CA 1
ATOM 881 C C . TYR A 1 111 ? -11.058 4.296 -3.575 1.00 92.62 111 TYR A C 1
ATOM 883 O O . TYR A 1 111 ? -11.591 4.110 -2.487 1.00 92.62 111 TYR A O 1
ATOM 891 N N . GLU A 1 112 ? -11.767 4.396 -4.701 1.00 91.44 112 GLU A N 1
ATOM 892 C CA . GLU A 1 112 ? -13.232 4.291 -4.741 1.00 91.44 112 GLU A CA 1
ATOM 893 C C . GLU A 1 112 ? -13.719 2.934 -4.213 1.00 91.44 112 GLU A C 1
ATOM 895 O O . GLU A 1 112 ? -14.657 2.901 -3.425 1.00 91.44 112 GLU A O 1
ATOM 900 N N . LEU A 1 113 ? -13.022 1.835 -4.527 1.00 90.94 113 LEU A N 1
ATOM 901 C CA . LEU A 1 113 ? -13.334 0.506 -3.980 1.00 90.94 113 LEU A CA 1
ATOM 902 C C . LEU A 1 113 ? -13.172 0.412 -2.454 1.00 90.94 113 LEU A C 1
ATOM 904 O O . LEU A 1 113 ? -13.770 -0.461 -1.832 1.00 90.94 113 LEU A O 1
ATOM 908 N N . THR A 1 114 ? -12.377 1.286 -1.822 1.00 90.19 114 THR A N 1
ATOM 909 C CA . THR A 1 114 ? -12.289 1.300 -0.348 1.00 90.19 114 THR A CA 1
ATOM 910 C C . THR A 1 114 ? -13.572 1.803 0.308 1.00 90.19 114 THR A C 1
ATOM 912 O O . THR A 1 114 ? -13.810 1.475 1.465 1.00 90.19 114 THR A O 1
ATOM 915 N N . ALA A 1 115 ? -14.416 2.540 -0.422 1.00 87.50 115 ALA A N 1
ATOM 916 C CA . ALA A 1 115 ? -15.707 3.004 0.078 1.00 87.50 115 ALA A CA 1
ATOM 917 C C . ALA A 1 115 ? -16.764 1.887 0.146 1.00 87.50 115 ALA A C 1
ATOM 919 O O . ALA A 1 115 ? -17.764 2.049 0.835 1.00 87.50 115 ALA A O 1
ATOM 920 N N . ASP A 1 116 ? -16.541 0.745 -0.516 1.00 87.19 116 ASP A N 1
ATOM 921 C CA . ASP A 1 116 ? -17.458 -0.403 -0.472 1.00 87.19 116 ASP A CA 1
ATOM 922 C C . ASP A 1 116 ? -17.390 -1.172 0.863 1.00 87.19 116 ASP A C 1
ATOM 924 O O . ASP A 1 116 ? -18.164 -2.105 1.085 1.00 87.19 116 ASP A O 1
ATOM 928 N N . SER A 1 117 ? -16.438 -0.836 1.743 1.00 89.88 117 SER A N 1
ATOM 929 C CA . SER A 1 117 ? -16.230 -1.524 3.016 1.00 89.88 117 SER A CA 1
ATOM 930 C C . SER A 1 117 ? -15.834 -0.566 4.133 1.00 89.88 117 SER A C 1
ATOM 932 O O . SER A 1 117 ? -14.765 0.046 4.109 1.00 89.88 117 SER A O 1
ATOM 934 N N . ASP A 1 118 ? -16.633 -0.549 5.196 1.00 89.94 118 ASP A N 1
ATOM 935 C CA . ASP A 1 118 ? -16.359 0.245 6.398 1.00 89.94 118 ASP A CA 1
ATOM 936 C C . ASP A 1 118 ? -15.112 -0.235 7.157 1.00 89.94 118 ASP A C 1
ATOM 938 O O . ASP A 1 118 ? -14.583 0.480 8.010 1.00 89.94 118 ASP A O 1
ATOM 942 N N . ALA A 1 119 ? -14.587 -1.423 6.831 1.00 91.44 119 ALA A N 1
ATOM 943 C CA . ALA A 1 119 ? -13.428 -2.007 7.497 1.00 91.44 119 ALA A CA 1
ATOM 944 C C . ALA A 1 119 ? -12.196 -1.092 7.460 1.00 91.44 119 ALA A C 1
ATOM 946 O O . ALA A 1 119 ? -11.446 -1.016 8.437 1.00 91.44 119 ALA A O 1
ATOM 947 N N . TYR A 1 120 ? -12.006 -0.354 6.361 1.00 92.00 120 TYR A N 1
ATOM 948 C CA . TYR A 1 120 ? -10.924 0.621 6.250 1.00 92.00 120 TYR A CA 1
ATOM 949 C C . TYR A 1 120 ? -11.089 1.748 7.274 1.00 92.00 120 TYR A C 1
ATOM 951 O O . TYR A 1 120 ? -10.160 2.022 8.033 1.00 92.00 120 TYR A O 1
ATOM 959 N N . LEU A 1 121 ? -12.280 2.347 7.351 1.00 91.44 121 LEU A N 1
ATOM 960 C CA . LEU A 1 121 ? -12.587 3.436 8.283 1.00 91.44 121 LEU A CA 1
ATOM 961 C C . LEU A 1 121 ? -12.447 2.985 9.738 1.00 91.44 121 LEU A C 1
ATOM 963 O O . LEU A 1 121 ? -11.780 3.648 10.533 1.00 91.44 121 LEU A O 1
ATOM 967 N N . ILE A 1 122 ? -13.027 1.830 10.065 1.00 90.81 122 ILE A N 1
ATOM 968 C CA . ILE A 1 122 ? -13.013 1.259 11.413 1.00 90.81 122 ILE A CA 1
ATOM 969 C C . ILE A 1 122 ? -11.576 0.985 11.850 1.00 90.81 122 ILE A C 1
ATOM 971 O O . ILE A 1 122 ? -11.161 1.462 12.904 1.00 90.81 122 ILE A O 1
ATOM 975 N N . SER A 1 123 ? -10.782 0.303 11.016 1.00 92.38 123 SER A N 1
ATOM 976 C CA . SER A 1 123 ? -9.382 0.001 11.344 1.00 92.38 123 SER A CA 1
ATOM 977 C C . SER A 1 123 ? -8.545 1.258 11.607 1.00 92.38 123 SER A C 1
ATOM 979 O O . SER A 1 123 ? -7.682 1.246 12.479 1.00 92.38 123 SER A O 1
ATOM 981 N N . MET A 1 124 ? -8.824 2.360 10.901 1.00 91.88 124 MET A N 1
ATOM 982 C CA . MET A 1 124 ? -8.139 3.639 11.101 1.00 91.88 124 MET A CA 1
ATOM 983 C C . MET A 1 124 ? -8.544 4.334 12.404 1.00 91.88 124 MET A C 1
ATOM 985 O O . MET A 1 124 ? -7.691 4.914 13.072 1.00 91.88 124 MET A O 1
ATOM 989 N N . VAL A 1 125 ? -9.827 4.291 12.772 1.00 91.94 125 VAL A N 1
ATOM 990 C CA . VAL A 1 125 ? -10.316 4.900 14.021 1.00 91.94 125 VAL A CA 1
ATOM 991 C C . VAL A 1 125 ? -9.872 4.108 15.248 1.00 91.94 125 VAL A C 1
ATOM 993 O O . VAL A 1 125 ? -9.614 4.697 16.300 1.00 91.94 125 VAL A O 1
ATOM 996 N N . LEU A 1 126 ? -9.732 2.792 15.108 1.00 91.50 126 LEU A N 1
ATOM 997 C CA . LEU A 1 126 ? -9.262 1.890 16.156 1.00 91.50 126 LEU A CA 1
ATOM 998 C C . LEU A 1 126 ? -7.779 2.068 16.519 1.00 91.50 126 LEU A C 1
ATOM 1000 O O . LEU A 1 126 ? -7.316 1.391 17.427 1.00 91.50 126 LEU A O 1
ATOM 1004 N N . ASP A 1 127 ? -7.030 2.943 15.846 1.00 89.44 127 ASP A N 1
ATOM 1005 C CA . ASP A 1 127 ? -5.676 3.327 16.250 1.00 89.44 127 ASP A CA 1
ATOM 1006 C C . ASP A 1 127 ? -5.719 4.481 17.279 1.00 89.44 127 ASP A C 1
ATOM 1008 O O . ASP A 1 127 ? -6.036 5.608 16.890 1.00 89.44 127 ASP A O 1
ATOM 1012 N N . PRO A 1 128 ? -5.358 4.271 18.562 1.00 87.44 128 PRO A N 1
ATOM 1013 C CA . PRO A 1 128 ? -5.367 5.299 19.600 1.00 87.44 128 PRO A CA 1
ATOM 1014 C C . PRO A 1 128 ? -4.475 6.497 19.273 1.00 87.44 128 PRO A C 1
ATOM 1016 O O . PRO A 1 128 ? -4.800 7.617 19.658 1.00 87.44 128 PRO A O 1
ATOM 1019 N N . CYS A 1 129 ? -3.397 6.294 18.510 1.00 84.88 129 CYS A N 1
ATOM 1020 C CA . CYS A 1 129 ? -2.470 7.363 18.137 1.00 84.88 129 CYS A CA 1
ATOM 1021 C C . CYS A 1 129 ? -3.045 8.293 17.061 1.00 84.88 129 CYS A C 1
ATOM 1023 O O . CYS A 1 129 ? -2.594 9.429 16.905 1.00 84.88 129 CYS A O 1
ATOM 1025 N N . ARG A 1 130 ? -4.014 7.816 16.271 1.00 84.75 130 ARG A N 1
ATOM 1026 C CA . ARG A 1 130 ? -4.579 8.556 15.135 1.00 84.75 130 ARG A CA 1
ATOM 1027 C C . ARG A 1 130 ? -6.040 8.906 15.329 1.00 84.75 130 ARG A C 1
A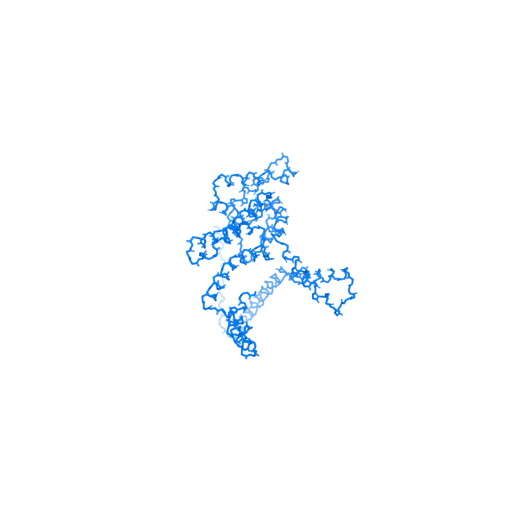TOM 1029 O O . ARG A 1 130 ? -6.414 10.039 15.034 1.00 84.75 130 ARG A O 1
ATOM 1036 N N . LYS A 1 131 ? -6.871 7.976 15.798 1.00 87.75 131 LYS A N 1
ATOM 1037 C CA . LYS A 1 131 ? -8.323 8.119 15.976 1.00 87.75 131 LYS A CA 1
ATOM 1038 C C . LYS A 1 131 ? -8.942 8.841 14.771 1.00 87.75 131 LYS A C 1
ATOM 1040 O O . LYS A 1 131 ? -8.751 8.463 13.618 1.00 87.75 131 LYS A O 1
ATOM 1045 N N . MET A 1 132 ? -9.613 9.963 15.028 1.00 87.06 132 MET A N 1
ATOM 1046 C CA . MET A 1 132 ? -10.201 10.824 14.002 1.00 87.06 132 MET A CA 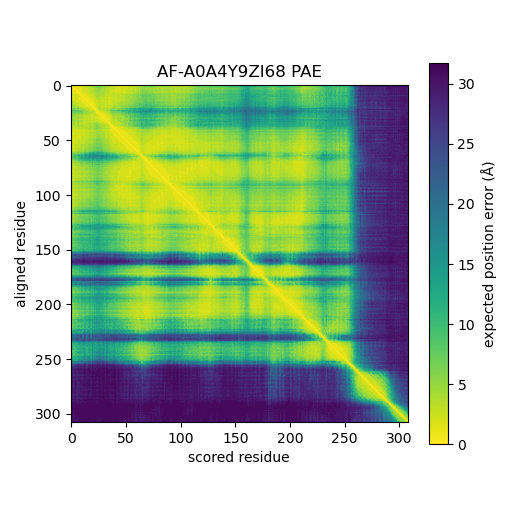1
ATOM 1047 C C . MET A 1 132 ? -9.239 11.870 13.415 1.00 87.06 132 MET A C 1
ATOM 1049 O O . MET A 1 132 ? -9.621 12.606 12.503 1.00 87.06 132 MET A O 1
ATOM 1053 N N . GLN A 1 133 ? -8.008 11.991 13.922 1.00 87.38 133 GLN A N 1
ATOM 1054 C CA . GLN A 1 133 ? -7.064 13.038 13.515 1.00 87.38 133 GLN A CA 1
ATOM 1055 C C . GLN A 1 133 ? -6.719 12.957 12.026 1.00 87.38 133 GLN A C 1
ATOM 1057 O O . GLN A 1 133 ? -6.594 13.996 11.376 1.00 87.38 133 GLN A O 1
ATOM 1062 N N . TYR A 1 134 ? -6.612 11.744 11.471 1.00 87.81 134 TYR A N 1
ATOM 1063 C CA . TYR A 1 134 ? -6.347 11.564 10.044 1.00 87.81 134 TYR A CA 1
ATOM 1064 C C . TYR A 1 134 ? -7.444 12.207 9.188 1.00 87.81 134 TYR A C 1
ATOM 1066 O O . TYR A 1 134 ? -7.159 13.066 8.352 1.00 87.81 134 TYR A O 1
ATOM 1074 N N . PHE A 1 135 ? -8.705 11.857 9.452 1.00 89.00 135 PHE A N 1
ATOM 1075 C CA . PHE A 1 135 ? -9.858 12.396 8.729 1.00 89.00 135 PHE A CA 1
ATOM 1076 C C . PHE A 1 135 ? -9.976 13.912 8.911 1.00 89.00 135 PHE A C 1
ATOM 1078 O O . PHE A 1 135 ? -10.177 14.634 7.938 1.00 89.00 135 PHE A O 1
ATOM 1085 N N . LYS A 1 136 ? -9.757 14.421 10.132 1.00 89.00 136 LYS A N 1
ATOM 1086 C CA . LYS A 1 136 ? -9.771 15.865 10.424 1.00 89.00 136 LYS A CA 1
ATOM 1087 C C . LYS A 1 136 ? -8.741 16.647 9.607 1.00 89.00 136 LYS A C 1
ATOM 1089 O O . LYS A 1 136 ? -9.002 17.782 9.217 1.00 89.00 136 LYS A O 1
ATOM 1094 N N . ARG A 1 137 ? -7.566 16.058 9.369 1.00 90.25 137 ARG A N 1
ATOM 1095 C CA . ARG A 1 137 ? -6.456 16.707 8.660 1.00 90.25 137 ARG A CA 1
ATOM 1096 C C . ARG A 1 137 ? -6.570 16.597 7.143 1.00 90.25 137 ARG A C 1
ATOM 1098 O O . ARG A 1 137 ? -6.153 17.519 6.443 1.00 90.25 137 ARG A O 1
ATOM 1105 N N . ASN A 1 138 ? -7.071 15.471 6.644 1.00 88.44 138 ASN A N 1
ATOM 1106 C CA . ASN A 1 138 ? -6.984 15.138 5.225 1.00 88.44 138 ASN A CA 1
ATOM 1107 C C . ASN A 1 138 ? -8.319 15.261 4.483 1.00 88.44 138 ASN A C 1
ATOM 1109 O O . ASN A 1 138 ? -8.297 15.443 3.267 1.00 88.44 138 ASN A O 1
ATOM 1113 N N . TRP A 1 139 ? -9.461 15.144 5.166 1.00 90.44 139 TRP A N 1
ATOM 1114 C CA . TRP A 1 139 ? -10.780 15.073 4.530 1.00 90.44 139 TRP A CA 1
ATOM 1115 C C . TRP A 1 139 ? -11.606 16.339 4.765 1.00 90.44 139 TRP A C 1
ATOM 1117 O O . TRP A 1 139 ? -11.403 17.070 5.735 1.00 90.44 139 TRP A O 1
ATOM 1127 N N . THR A 1 140 ? -12.567 16.602 3.876 1.00 91.12 140 THR A N 1
ATOM 1128 C CA . THR A 1 140 ? -13.536 17.696 4.040 1.00 91.12 140 THR A CA 1
ATOM 1129 C C . THR A 1 140 ? -14.519 17.390 5.171 1.00 91.12 140 THR A C 1
ATOM 1131 O O . THR A 1 140 ? -14.736 16.232 5.525 1.00 91.12 140 THR A O 1
ATOM 1134 N N . HIS A 1 141 ? -15.158 18.422 5.726 1.00 89.75 141 HIS A N 1
ATOM 1135 C CA . HIS A 1 141 ? -16.132 18.252 6.812 1.00 89.75 141 HIS A CA 1
ATOM 1136 C C . HIS A 1 141 ? -17.304 17.326 6.424 1.00 89.75 141 HIS A C 1
ATOM 1138 O O . HIS A 1 141 ? -17.802 16.565 7.252 1.00 89.75 141 HIS A O 1
ATOM 1144 N N . GLU A 1 142 ? -17.723 17.355 5.156 1.00 90.00 142 GLU A N 1
ATOM 1145 C CA . GLU A 1 142 ? -18.772 16.477 4.621 1.00 90.00 142 GLU A CA 1
ATOM 1146 C C . GLU A 1 142 ? -18.356 15.001 4.679 1.00 90.00 142 GLU A C 1
ATOM 1148 O O . GLU A 1 142 ? -19.084 14.181 5.235 1.00 90.00 142 GLU A O 1
ATOM 1153 N N . LEU A 1 143 ? -17.151 14.675 4.199 1.00 87.19 143 LEU A N 1
ATOM 1154 C CA . LEU A 1 143 ? -16.619 13.308 4.228 1.00 87.19 143 LEU A CA 1
ATOM 1155 C C . LEU A 1 143 ? -16.371 12.814 5.655 1.00 87.19 143 LEU A C 1
ATOM 1157 O O . LEU A 1 143 ? -16.632 11.656 5.958 1.00 87.19 143 LEU A O 1
ATOM 1161 N N . GLN A 1 144 ? -15.914 13.694 6.550 1.00 89.00 144 GLN A N 1
ATOM 1162 C CA . GLN A 1 144 ? -15.768 13.368 7.972 1.00 89.00 144 GLN A CA 1
ATOM 1163 C C . GLN A 1 144 ? -17.116 13.005 8.608 1.00 89.00 144 GLN A C 1
ATOM 1165 O O . GLN A 1 144 ? -17.197 12.058 9.388 1.00 89.00 144 GLN A O 1
ATOM 1170 N N . THR A 1 145 ? -18.172 13.751 8.270 1.00 87.81 145 THR A N 1
ATOM 1171 C CA . THR A 1 145 ? -19.520 13.505 8.798 1.00 87.81 145 THR A CA 1
ATOM 1172 C C . THR A 1 145 ? -20.097 12.202 8.250 1.00 87.81 145 THR A C 1
ATOM 1174 O O . THR A 1 145 ? -20.681 11.444 9.020 1.00 87.81 145 THR A O 1
ATOM 1177 N N . SER A 1 146 ? -19.881 11.914 6.960 1.00 89.06 146 SER A N 1
ATOM 1178 C CA . SER A 1 146 ? -20.261 10.633 6.351 1.00 89.06 146 SER A CA 1
ATOM 1179 C C . SER A 1 146 ? -19.564 9.468 7.044 1.00 89.06 146 SER A C 1
ATOM 1181 O O . SER A 1 146 ? -20.239 8.609 7.589 1.00 89.06 146 SER A O 1
ATOM 1183 N N . ALA A 1 147 ? -18.232 9.503 7.151 1.00 87.12 147 ALA A N 1
ATOM 1184 C CA . ALA A 1 147 ? -17.466 8.423 7.769 1.00 87.12 147 ALA A CA 1
ATOM 1185 C C . ALA A 1 147 ? -17.889 8.149 9.220 1.00 87.12 147 ALA A C 1
ATOM 1187 O O . ALA A 1 147 ? -17.982 7.000 9.640 1.00 87.12 147 ALA A O 1
ATOM 1188 N N . LEU A 1 148 ? -18.177 9.199 9.998 1.00 86.75 148 LEU A N 1
ATOM 1189 C CA . LEU A 1 148 ? -18.710 9.039 11.352 1.00 86.75 148 LEU A CA 1
ATOM 1190 C C . LEU A 1 148 ? -20.109 8.419 11.362 1.00 86.75 148 LEU A C 1
ATOM 1192 O O . LEU A 1 148 ? -20.408 7.638 12.263 1.00 86.75 148 LEU A O 1
ATOM 1196 N N . ALA A 1 149 ? -20.968 8.770 10.405 1.00 86.62 149 ALA A N 1
ATOM 1197 C CA . ALA A 1 149 ? -22.288 8.166 10.276 1.00 86.62 149 ALA A CA 1
ATOM 1198 C C . ALA A 1 149 ? -22.184 6.680 9.908 1.00 86.62 149 ALA A C 1
ATOM 1200 O O . ALA A 1 149 ? -22.863 5.870 10.536 1.00 86.62 149 ALA A O 1
ATOM 1201 N N . ASP A 1 150 ? -21.293 6.332 8.980 1.00 86.31 150 ASP A N 1
ATOM 1202 C CA . ASP A 1 150 ? -21.054 4.959 8.527 1.00 86.31 150 ASP A CA 1
ATOM 1203 C C . ASP A 1 150 ? -20.531 4.090 9.686 1.00 86.31 150 ASP A C 1
ATOM 1205 O O . ASP A 1 150 ? -21.110 3.052 10.005 1.00 86.31 150 ASP A O 1
ATOM 1209 N N . ILE A 1 151 ? -19.546 4.588 10.446 1.00 85.19 151 ILE A N 1
ATOM 1210 C CA . ILE A 1 151 ? -19.036 3.915 11.656 1.00 85.19 151 ILE A CA 1
ATOM 1211 C C . ILE A 1 151 ? -20.141 3.717 12.705 1.00 85.19 151 ILE A C 1
ATOM 1213 O O . ILE A 1 151 ? -20.231 2.662 13.331 1.00 85.19 151 ILE A O 1
ATOM 1217 N N . LYS A 1 152 ? -21.001 4.720 12.915 1.00 82.69 152 LYS A N 1
ATOM 1218 C CA . LYS A 1 152 ? -22.117 4.627 13.872 1.00 82.69 152 LYS A CA 1
ATOM 1219 C C . LYS A 1 152 ? -23.257 3.724 13.384 1.00 82.69 152 LYS A C 1
ATOM 1221 O O . LYS A 1 152 ? -24.087 3.310 14.194 1.00 82.69 152 LYS A O 1
ATOM 1226 N N . ALA A 1 153 ? -23.338 3.448 12.085 1.00 82.19 153 ALA A N 1
ATOM 1227 C CA . ALA A 1 153 ? -24.406 2.661 11.480 1.00 82.19 153 ALA A CA 1
ATOM 1228 C C . ALA A 1 153 ? -24.134 1.149 11.482 1.00 82.19 153 ALA A C 1
ATOM 1230 O O . ALA A 1 153 ? -25.039 0.394 11.129 1.00 82.19 153 ALA A O 1
ATOM 1231 N N . LEU A 1 154 ? -22.942 0.707 11.901 1.00 75.31 154 LEU A N 1
ATOM 1232 C CA . LEU A 1 154 ? -22.531 -0.696 11.861 1.00 75.31 154 LEU A CA 1
ATOM 1233 C C . LEU A 1 154 ? -23.510 -1.618 12.591 1.00 75.31 154 LEU A C 1
ATOM 1235 O O . LEU A 1 154 ? -23.757 -1.491 13.791 1.00 75.31 154 LEU A O 1
ATOM 1239 N N . ASP A 1 155 ? -24.019 -2.615 11.873 1.00 62.78 155 ASP A N 1
ATOM 1240 C CA . ASP A 1 155 ? -24.995 -3.564 12.412 1.00 62.78 155 ASP A CA 1
ATOM 1241 C C . ASP A 1 155 ? -24.425 -4.426 13.554 1.00 62.78 155 ASP A C 1
ATOM 1243 O O . ASP A 1 155 ? -25.163 -4.800 14.465 1.00 62.78 155 ASP A O 1
ATOM 1247 N N . VAL A 1 156 ? -23.106 -4.668 13.574 1.00 61.81 156 VAL A N 1
ATOM 1248 C CA . VAL A 1 156 ? -22.406 -5.369 14.674 1.00 61.81 156 VAL A CA 1
ATOM 1249 C C . VAL A 1 156 ? -22.560 -4.618 16.000 1.00 61.81 156 VAL A C 1
ATOM 1251 O O . VAL A 1 156 ? -22.767 -5.230 17.041 1.00 61.81 156 VAL A O 1
ATOM 1254 N N . ILE A 1 157 ? -22.557 -3.285 15.957 1.00 60.16 157 ILE A N 1
ATOM 1255 C CA . ILE A 1 157 ? -22.762 -2.426 17.127 1.00 60.16 157 ILE A CA 1
ATOM 1256 C C . ILE A 1 157 ? -24.235 -2.460 17.590 1.00 60.16 157 ILE A C 1
ATOM 1258 O O . ILE A 1 157 ? -24.543 -2.306 18.774 1.00 60.16 157 ILE A O 1
ATOM 1262 N N . ARG A 1 158 ? -25.169 -2.681 16.657 1.00 55.69 158 ARG A N 1
ATOM 1263 C CA . ARG A 1 158 ? -26.619 -2.669 16.910 1.00 55.69 158 ARG A CA 1
ATOM 1264 C C . ARG A 1 158 ? -27.160 -3.967 17.501 1.00 55.69 158 ARG A C 1
ATOM 1266 O O . ARG A 1 158 ? -28.194 -3.925 18.165 1.00 55.69 158 ARG A O 1
ATOM 1273 N N . LEU A 1 159 ? -26.499 -5.100 17.265 1.00 54.06 159 LEU A N 1
ATOM 1274 C CA . LEU A 1 159 ? -26.980 -6.417 17.699 1.00 54.06 159 LEU A CA 1
ATOM 1275 C C . LEU A 1 159 ? -26.928 -6.616 19.225 1.00 54.06 159 LEU A C 1
ATOM 1277 O O . LEU A 1 159 ? -27.770 -7.337 19.758 1.00 54.06 159 LEU A O 1
ATOM 1281 N N . ASP A 1 160 ? -26.023 -5.933 19.930 1.00 54.38 160 ASP A N 1
ATOM 1282 C CA . ASP A 1 160 ? -25.768 -6.183 21.357 1.00 54.38 160 ASP A CA 1
ATOM 1283 C C . ASP A 1 160 ? -26.531 -5.272 22.335 1.00 54.38 160 ASP A C 1
ATOM 1285 O O . ASP A 1 160 ? -26.414 -5.451 23.550 1.00 54.38 160 ASP A O 1
ATOM 1289 N N . SER A 1 161 ? -27.318 -4.281 21.881 1.00 52.34 161 SER A N 1
ATOM 1290 C CA . SER A 1 161 ? -27.840 -3.292 22.836 1.00 52.34 161 SER A CA 1
ATOM 1291 C C . SER A 1 161 ? -29.185 -2.620 22.487 1.00 52.34 161 SER A C 1
ATOM 1293 O O . SER A 1 161 ? -29.343 -1.903 21.506 1.00 52.34 161 SER A O 1
ATOM 1295 N N . THR A 1 162 ? -30.180 -2.802 23.371 1.00 53.88 162 THR A N 1
ATOM 1296 C CA . THR A 1 162 ? -31.474 -2.070 23.424 1.00 53.88 162 THR A CA 1
ATOM 1297 C C . THR A 1 162 ? -31.362 -0.643 23.998 1.00 53.88 162 THR A C 1
ATOM 1299 O O . THR A 1 162 ? -32.343 0.089 24.088 1.00 53.88 162 THR A O 1
ATOM 1302 N N . SER A 1 163 ? -30.157 -0.253 24.402 1.00 57.12 163 SER A N 1
ATOM 1303 C CA . SER A 1 163 ? -29.693 1.063 24.867 1.00 57.12 163 SER A CA 1
ATOM 1304 C C . SER A 1 163 ? -28.407 1.344 24.079 1.00 57.12 163 SER A C 1
ATOM 1306 O O . SER A 1 163 ? -27.815 0.379 23.639 1.00 57.12 163 SER A O 1
ATOM 1308 N N . ALA A 1 164 ? -27.926 2.573 23.875 1.00 66.25 164 ALA A N 1
ATOM 1309 C CA . ALA A 1 164 ? -26.686 2.831 23.114 1.00 66.25 164 ALA A CA 1
ATOM 1310 C C . ALA A 1 164 ? -25.446 3.090 24.017 1.00 66.25 164 ALA A C 1
ATOM 1312 O O . ALA A 1 164 ? -24.870 4.178 23.957 1.00 66.25 164 ALA A O 1
ATOM 1313 N N . PRO A 1 165 ? -25.013 2.165 24.907 1.00 72.88 165 PRO A N 1
ATOM 1314 C CA . PRO A 1 165 ? -23.845 2.388 25.759 1.00 72.88 165 PRO A CA 1
ATOM 1315 C C . PRO A 1 165 ? -22.536 2.415 24.956 1.00 72.88 165 PRO A C 1
ATOM 1317 O O . PRO A 1 165 ? -21.617 3.131 25.347 1.00 72.88 165 PRO A O 1
ATOM 1320 N N . TRP A 1 166 ? -22.485 1.735 23.805 1.00 80.25 166 TRP A N 1
ATOM 1321 C CA . TRP A 1 166 ? -21.347 1.742 22.881 1.00 80.25 166 TRP A CA 1
ATOM 1322 C C . TRP A 1 166 ? -21.017 3.146 22.349 1.00 80.25 166 TRP A C 1
ATOM 1324 O O . TRP A 1 166 ? -19.857 3.434 22.068 1.00 80.25 166 TRP A O 1
ATOM 1334 N N . GLU A 1 167 ? -22.016 4.030 22.213 1.00 82.94 167 GLU A N 1
ATOM 1335 C CA . GLU A 1 167 ? -21.816 5.386 21.689 1.00 82.94 167 GLU A CA 1
ATOM 1336 C C . GLU A 1 167 ? -21.109 6.254 22.729 1.00 82.94 167 GLU A C 1
ATOM 1338 O O . GLU A 1 167 ? -20.164 6.966 22.407 1.00 82.94 167 GLU A O 1
ATOM 1343 N N . ARG A 1 168 ? -21.491 6.123 24.005 1.00 84.94 168 ARG A N 1
ATOM 1344 C CA . ARG A 1 168 ? -20.790 6.793 25.113 1.00 84.94 168 ARG A CA 1
ATOM 1345 C C . ARG A 1 168 ? -19.368 6.267 25.279 1.00 84.94 168 ARG A C 1
ATOM 1347 O O . ARG A 1 168 ? -18.458 7.040 25.558 1.00 84.94 168 ARG A O 1
ATOM 1354 N N . GLU A 1 169 ? -19.185 4.960 25.117 1.00 87.56 169 GLU A N 1
ATOM 1355 C CA . GLU A 1 169 ? -17.874 4.309 25.111 1.00 87.56 169 GLU A CA 1
ATOM 1356 C C . GLU A 1 169 ? -17.002 4.834 23.963 1.00 87.56 169 GLU A C 1
ATOM 1358 O O . GLU A 1 169 ? -15.847 5.198 24.179 1.00 87.56 169 GLU A O 1
ATOM 1363 N N . PHE A 1 170 ? -17.584 4.966 22.769 1.00 86.94 170 PHE A N 1
ATOM 1364 C CA . PHE A 1 170 ? -16.919 5.516 21.595 1.00 86.94 170 PHE A CA 1
ATOM 1365 C C . PHE A 1 170 ? -16.514 6.974 21.794 1.00 86.94 170 PHE A C 1
ATOM 1367 O O . PHE A 1 170 ? -15.371 7.343 21.543 1.00 86.94 170 PHE A O 1
ATOM 1374 N N . GLU A 1 171 ? -17.433 7.811 22.275 1.00 88.38 171 GLU A N 1
ATOM 1375 C CA . GLU A 1 171 ? -17.155 9.216 22.568 1.00 88.38 171 GLU A CA 1
ATOM 1376 C C . GLU A 1 171 ? -16.080 9.357 23.645 1.00 88.38 171 GLU A C 1
ATOM 1378 O O . GLU A 1 171 ? -15.193 10.202 23.521 1.00 88.38 171 GLU A O 1
ATOM 1383 N N . LYS A 1 172 ? -16.107 8.503 24.673 1.00 89.19 172 LYS A N 1
ATOM 1384 C CA . LYS A 1 172 ? -15.049 8.442 25.683 1.00 89.19 172 LYS A CA 1
ATOM 1385 C C . LYS A 1 172 ? -13.702 8.103 25.040 1.00 89.19 172 LYS A C 1
ATOM 1387 O O . LYS A 1 172 ? -12.746 8.839 25.258 1.00 89.19 172 LYS A O 1
ATOM 1392 N N . TYR A 1 173 ? -13.634 7.058 24.216 1.00 89.69 173 TYR A N 1
ATOM 1393 C CA . TYR A 1 173 ? -12.413 6.668 23.507 1.00 89.69 173 TYR A CA 1
ATOM 1394 C C . TYR A 1 173 ? -11.891 7.782 22.587 1.00 89.69 173 TYR A C 1
ATOM 1396 O O . TYR A 1 173 ? -10.707 8.119 22.628 1.00 89.69 173 TYR A O 1
ATOM 1404 N N . LEU A 1 174 ? -12.764 8.401 21.786 1.00 87.94 174 LEU A N 1
ATOM 1405 C CA . LEU A 1 174 ? -12.388 9.464 20.852 1.00 87.94 174 LEU A CA 1
ATOM 1406 C C . LEU A 1 174 ? -11.839 10.712 21.548 1.00 87.94 174 LEU A C 1
ATOM 1408 O O . LEU A 1 174 ? -10.972 11.380 20.983 1.00 87.94 174 LEU A O 1
ATOM 1412 N N . ASN A 1 175 ? -12.352 11.026 22.738 1.00 86.94 175 ASN A N 1
ATOM 1413 C CA . ASN A 1 175 ? -11.957 12.202 23.511 1.00 86.94 175 ASN A CA 1
ATOM 1414 C C . ASN A 1 175 ? -10.826 11.929 24.509 1.00 86.94 175 ASN A C 1
ATOM 1416 O O . ASN A 1 175 ? -10.269 12.881 25.048 1.00 86.94 175 ASN A O 1
ATOM 1420 N N . ALA A 1 176 ? -10.490 10.666 24.775 1.00 85.31 176 ALA A N 1
ATOM 1421 C CA . ALA A 1 176 ? -9.382 10.333 25.655 1.00 85.31 176 ALA A CA 1
ATOM 1422 C C . ALA A 1 176 ? -8.042 10.778 25.043 1.00 85.31 176 ALA A C 1
ATOM 1424 O O . ALA A 1 176 ? -7.806 10.598 23.846 1.00 85.31 176 ALA A O 1
ATOM 1425 N N . GLU A 1 177 ? -7.144 11.306 25.870 1.00 74.25 177 GLU A N 1
ATOM 1426 C CA . GLU A 1 177 ? -5.761 11.645 25.497 1.00 74.25 177 GLU A CA 1
ATOM 1427 C C . GLU A 1 177 ? -4.817 10.442 25.671 1.00 74.25 177 GLU A C 1
ATOM 1429 O O . GLU A 1 177 ? -3.633 10.610 25.934 1.00 74.25 177 GLU A O 1
ATOM 1434 N N . ASP A 1 178 ? -5.348 9.218 25.576 1.00 65.75 178 ASP A N 1
ATOM 1435 C CA . ASP A 1 178 ? -4.571 7.994 25.770 1.00 65.75 178 ASP A CA 1
ATOM 1436 C C . ASP A 1 178 ? -3.497 7.857 24.673 1.00 65.75 178 ASP A C 1
ATOM 1438 O O . ASP A 1 178 ? -3.757 7.320 23.593 1.00 65.75 178 ASP A O 1
ATOM 1442 N N . ASP A 1 179 ? -2.287 8.340 24.957 1.00 66.94 179 ASP A N 1
ATOM 1443 C CA . ASP A 1 179 ? -1.107 8.131 24.126 1.00 66.94 179 ASP A CA 1
ATOM 1444 C C . ASP A 1 179 ? -0.575 6.714 24.369 1.00 66.94 179 ASP A C 1
ATOM 1446 O O . ASP A 1 179 ? -0.118 6.361 25.460 1.00 66.94 179 ASP A O 1
ATOM 1450 N N . MET A 1 180 ? -0.646 5.870 23.339 1.00 77.94 180 MET A N 1
ATOM 1451 C CA . MET A 1 180 ? -0.005 4.560 23.368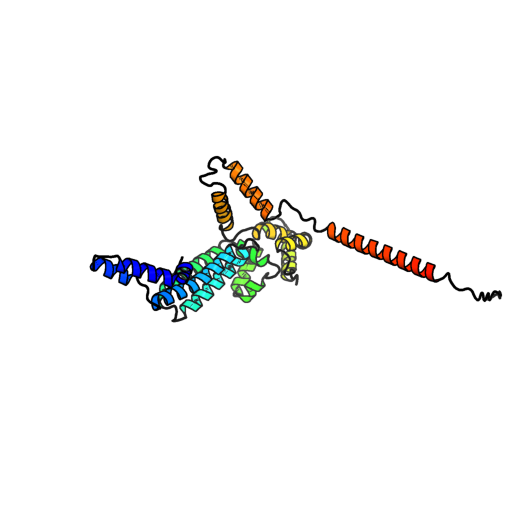 1.00 77.94 180 MET A CA 1
ATOM 1452 C C . MET A 1 180 ? 1.523 4.751 23.432 1.00 77.94 180 MET A C 1
ATOM 1454 O O . MET A 1 180 ? 2.080 5.447 22.576 1.00 77.94 180 MET A O 1
ATOM 1458 N N . PRO A 1 181 ? 2.230 4.123 24.392 1.00 78.38 181 PRO A N 1
ATOM 1459 C CA . PRO A 1 181 ? 3.689 4.139 24.416 1.00 78.38 181 PRO A CA 1
ATOM 1460 C C . PRO A 1 181 ? 4.273 3.582 23.112 1.00 78.38 181 PRO A C 1
ATOM 1462 O O . PRO A 1 181 ? 3.760 2.604 22.573 1.00 78.38 181 PRO A O 1
ATOM 1465 N N . LEU A 1 182 ? 5.378 4.161 22.630 1.00 72.88 182 LEU A N 1
ATOM 1466 C CA . LEU A 1 182 ? 5.960 3.836 21.317 1.00 72.88 182 LEU A CA 1
ATOM 1467 C C . LEU A 1 182 ? 6.389 2.360 21.168 1.00 72.88 182 LEU A C 1
ATOM 1469 O O . LEU A 1 182 ? 6.487 1.856 20.053 1.00 72.88 182 LEU A O 1
ATOM 1473 N N . GLU A 1 183 ? 6.656 1.683 22.285 1.00 77.19 183 GLU A N 1
ATOM 1474 C CA . GLU A 1 183 ? 7.080 0.277 22.336 1.00 77.19 183 GLU A CA 1
ATOM 1475 C C . GLU A 1 183 ? 5.904 -0.707 22.460 1.00 77.19 183 GLU A C 1
ATOM 1477 O O . GLU A 1 183 ? 6.095 -1.920 22.378 1.00 77.19 183 GLU A O 1
ATOM 1482 N N . MET A 1 184 ? 4.677 -0.213 22.648 1.00 83.62 184 MET A N 1
ATOM 1483 C CA . MET A 1 184 ? 3.497 -1.052 22.837 1.00 83.62 184 MET A CA 1
ATOM 1484 C C . MET A 1 184 ? 2.836 -1.390 21.499 1.00 83.62 184 MET A C 1
ATOM 1486 O O . MET A 1 184 ? 2.681 -0.543 20.623 1.00 83.62 184 MET A O 1
ATOM 1490 N N . SER A 1 185 ? 2.398 -2.643 21.344 1.00 82.44 185 SER A N 1
ATOM 1491 C CA . SER A 1 185 ? 1.600 -3.035 20.181 1.00 82.44 185 SER A CA 1
ATOM 1492 C C . SER A 1 185 ? 0.145 -2.583 20.331 1.00 82.44 185 SER A C 1
ATOM 1494 O O . SER A 1 185 ? -0.415 -2.587 21.431 1.00 82.44 185 SER A O 1
ATOM 1496 N N . LEU A 1 186 ? -0.508 -2.275 19.209 1.00 86.06 186 LEU A N 1
ATOM 1497 C CA . LEU A 1 186 ? -1.916 -1.875 19.195 1.00 86.06 186 LEU A CA 1
ATOM 1498 C C . LEU A 1 186 ? -2.839 -2.931 19.828 1.00 86.06 186 LEU A C 1
ATOM 1500 O O . LEU A 1 186 ? -3.774 -2.594 20.551 1.00 86.06 186 LEU A O 1
ATOM 1504 N N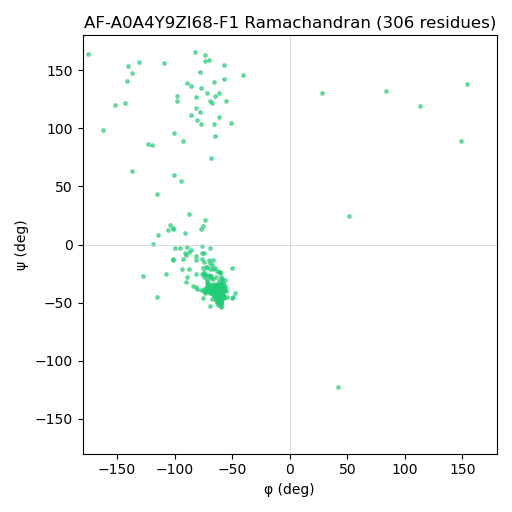 . VAL A 1 187 ? -2.553 -4.214 19.591 1.00 82.88 187 VAL A N 1
ATOM 1505 C CA . VAL A 1 187 ? -3.322 -5.333 20.159 1.00 82.88 187 VAL A CA 1
ATOM 1506 C C . VAL A 1 187 ? -3.153 -5.394 21.678 1.00 82.88 187 VAL A C 1
ATOM 1508 O O . VAL A 1 187 ? -4.133 -5.581 22.397 1.00 82.88 187 VAL A O 1
ATOM 1511 N N . THR A 1 188 ? -1.932 -5.180 22.179 1.00 85.25 188 THR A N 1
ATOM 1512 C CA . THR A 1 188 ? -1.652 -5.122 23.622 1.00 85.25 188 THR A CA 1
ATOM 1513 C C . THR A 1 188 ? -2.410 -3.973 24.279 1.00 85.25 188 THR A C 1
ATOM 1515 O O . THR A 1 188 ? -3.042 -4.178 25.314 1.00 85.25 188 THR A O 1
ATOM 1518 N N . TRP A 1 189 ? -2.415 -2.791 23.654 1.00 89.56 189 TRP A N 1
ATOM 1519 C CA . TRP A 1 189 ? -3.126 -1.623 24.176 1.00 89.56 189 TRP A CA 1
ATOM 1520 C C . TRP A 1 189 ? -4.633 -1.881 24.306 1.00 89.56 189 TRP A C 1
ATOM 1522 O O . TRP A 1 189 ? -5.217 -1.629 25.363 1.00 89.56 189 TRP A O 1
ATOM 1532 N N . TRP A 1 190 ? -5.264 -2.449 23.272 1.00 90.81 190 TRP A N 1
ATOM 1533 C CA . TRP A 1 190 ? -6.679 -2.827 23.336 1.00 90.81 190 TRP A CA 1
ATOM 1534 C C . TRP A 1 190 ? -6.933 -3.916 24.386 1.00 90.81 190 TRP A C 1
ATOM 1536 O O . TRP A 1 190 ? -7.918 -3.835 25.114 1.00 90.81 190 TRP A O 1
ATOM 1546 N N . GLY A 1 191 ? -6.014 -4.874 24.548 1.00 88.38 191 GLY A N 1
ATOM 1547 C CA . GLY A 1 191 ? -6.076 -5.891 25.603 1.00 88.38 191 GLY A CA 1
ATOM 1548 C C . GLY A 1 191 ? -6.050 -5.316 27.025 1.00 88.38 191 GLY A C 1
ATOM 1549 O O . GLY A 1 191 ? -6.751 -5.814 27.902 1.00 88.38 191 GLY A O 1
ATOM 1550 N N . MET A 1 192 ? -5.305 -4.233 27.259 1.00 88.44 192 MET A N 1
ATOM 1551 C CA . MET A 1 192 ? -5.275 -3.545 28.558 1.00 88.44 192 MET A CA 1
ATOM 1552 C C . MET A 1 192 ? -6.542 -2.719 28.823 1.00 88.44 192 MET A C 1
ATOM 1554 O O . MET A 1 192 ? -6.911 -2.505 29.976 1.00 88.44 192 MET A O 1
ATOM 1558 N N . ASN A 1 193 ? -7.234 -2.281 27.769 1.00 88.56 193 ASN A N 1
ATOM 1559 C CA . ASN A 1 193 ? -8.396 -1.398 27.860 1.00 88.56 193 ASN A CA 1
ATOM 1560 C C . ASN A 1 193 ? -9.753 -2.115 27.710 1.00 88.56 193 ASN A C 1
ATOM 1562 O O . ASN A 1 193 ? -10.783 -1.450 27.602 1.00 88.56 193 ASN A O 1
ATOM 1566 N N . VAL A 1 194 ? -9.786 -3.453 27.782 1.00 88.38 194 VAL A N 1
ATOM 1567 C CA . VAL A 1 194 ? -11.006 -4.291 27.685 1.00 88.38 194 VAL A CA 1
ATOM 1568 C C . VAL A 1 194 ? -12.129 -3.819 28.602 1.00 88.38 194 VAL A C 1
ATOM 1570 O O . VAL A 1 194 ? -13.277 -3.731 28.180 1.00 88.38 194 VAL A O 1
ATOM 1573 N N . LEU A 1 195 ? -11.815 -3.496 29.858 1.00 86.38 195 LEU A N 1
ATOM 1574 C CA . LEU A 1 195 ? -12.831 -3.085 30.833 1.00 86.38 195 LEU A CA 1
ATOM 1575 C C . LEU A 1 195 ? -13.366 -1.672 30.572 1.00 86.38 195 LEU A C 1
ATOM 1577 O O . LEU A 1 195 ? -14.491 -1.356 30.956 1.00 86.38 195 LEU A O 1
ATOM 1581 N N . CYS A 1 196 ? -12.563 -0.820 29.935 1.00 86.38 196 CYS A N 1
ATOM 1582 C CA . CYS A 1 196 ? -12.951 0.540 29.581 1.00 86.38 196 CYS A CA 1
ATOM 1583 C C . CYS A 1 196 ? -13.785 0.576 28.304 1.00 86.38 196 CYS A C 1
ATOM 1585 O O . CYS A 1 196 ? -14.687 1.414 28.218 1.00 86.38 196 CYS A O 1
ATOM 1587 N N . TYR A 1 197 ? -13.456 -0.299 27.348 1.00 88.19 197 TYR A N 1
ATOM 1588 C CA . TYR A 1 197 ? -14.012 -0.297 26.004 1.00 88.19 197 TYR A CA 1
ATOM 1589 C C . TYR A 1 197 ? -14.380 -1.718 25.506 1.00 88.19 197 TYR A C 1
ATOM 1591 O O . TYR A 1 197 ? -13.779 -2.213 24.548 1.00 88.19 197 TYR A O 1
ATOM 1599 N N . PRO A 1 198 ? -15.338 -2.418 26.144 1.00 84.94 198 PRO A N 1
ATOM 1600 C CA . PRO A 1 198 ? -15.644 -3.813 25.820 1.00 84.94 198 PRO A CA 1
ATOM 1601 C C . PRO A 1 198 ? -16.154 -4.027 24.386 1.00 84.94 198 PRO A C 1
ATOM 1603 O O . PRO A 1 198 ? -15.803 -5.035 23.772 1.00 84.94 198 PRO A O 1
ATOM 1606 N N . VAL A 1 199 ? -16.949 -3.101 23.837 1.00 86.25 199 VAL A N 1
ATOM 1607 C CA . VAL A 1 199 ? -17.485 -3.216 22.467 1.00 86.25 199 VAL A CA 1
ATOM 1608 C C . VAL A 1 199 ? -16.411 -2.862 21.442 1.00 86.25 199 VAL A C 1
ATOM 1610 O O . VAL A 1 199 ? -16.287 -3.515 20.409 1.00 86.25 199 VAL A O 1
ATOM 1613 N N . TRP A 1 200 ? -15.589 -1.849 21.714 1.00 86.75 200 TRP A N 1
ATOM 1614 C CA . TRP A 1 200 ? -14.544 -1.455 20.765 1.00 86.75 200 TRP A CA 1
ATOM 1615 C C . TRP A 1 200 ? -13.349 -2.404 20.763 1.00 86.75 200 TRP A C 1
ATOM 1617 O O . TRP A 1 200 ? -12.703 -2.541 19.728 1.00 86.75 200 TRP A O 1
ATOM 1627 N N . VAL A 1 201 ? -13.089 -3.126 21.858 1.00 89.50 201 VAL A N 1
ATOM 1628 C CA . VAL A 1 201 ? -12.067 -4.181 21.872 1.00 89.50 201 VAL A CA 1
ATOM 1629 C C . VAL A 1 201 ? -12.448 -5.372 20.997 1.00 89.50 201 VAL A C 1
ATOM 1631 O O . VAL A 1 201 ? -11.573 -5.895 20.307 1.00 89.50 201 VAL A O 1
ATOM 1634 N N . SER A 1 202 ? -13.714 -5.802 20.979 1.00 87.12 202 SER A N 1
ATOM 1635 C CA . SER A 1 202 ? -14.121 -6.890 20.077 1.00 87.12 202 SER A CA 1
ATOM 1636 C C . SER A 1 202 ? -13.955 -6.471 18.613 1.00 87.12 202 SER A C 1
ATOM 1638 O O . SER A 1 202 ? -13.332 -7.189 17.833 1.00 87.12 202 SER A O 1
ATOM 1640 N N . LEU A 1 203 ? -14.361 -5.244 18.270 1.00 88.69 203 LEU A N 1
ATOM 1641 C CA . LEU A 1 203 ? -14.108 -4.664 16.947 1.00 88.69 203 LEU A CA 1
ATOM 1642 C C . LEU A 1 203 ? -12.608 -4.542 16.644 1.00 88.69 203 LEU A C 1
ATOM 1644 O O . LEU A 1 203 ? -12.181 -4.811 15.524 1.00 88.69 203 LEU A O 1
ATOM 1648 N N . ALA A 1 204 ? -11.785 -4.170 17.625 1.00 90.19 204 ALA A N 1
ATOM 1649 C CA . ALA A 1 204 ? -10.337 -4.109 17.464 1.00 90.19 204 ALA A CA 1
ATOM 1650 C C . ALA A 1 204 ? -9.749 -5.468 17.071 1.00 90.19 204 ALA A C 1
ATOM 1652 O O . ALA A 1 204 ? -8.938 -5.543 16.148 1.00 90.19 204 ALA A O 1
ATOM 1653 N N . GLN A 1 205 ? -10.184 -6.547 17.718 1.00 86.75 205 GLN A N 1
ATOM 1654 C CA . GLN A 1 205 ? -9.726 -7.903 17.407 1.00 86.75 205 GLN A CA 1
ATOM 1655 C C . GLN A 1 205 ? -10.152 -8.352 16.003 1.00 86.75 205 GLN A C 1
ATOM 1657 O O . GLN A 1 205 ? -9.352 -8.953 15.282 1.00 86.75 205 GLN A O 1
ATOM 1662 N N . ASP A 1 206 ? -11.367 -8.002 15.584 1.00 88.81 206 ASP A N 1
ATOM 1663 C CA . ASP A 1 206 ? -11.895 -8.394 14.277 1.00 88.81 206 ASP A CA 1
ATOM 1664 C C . ASP A 1 206 ? -11.279 -7.586 13.128 1.00 88.81 206 ASP A C 1
ATOM 1666 O O . ASP A 1 206 ? -10.864 -8.155 12.120 1.00 88.81 206 ASP A O 1
ATOM 1670 N N . TYR A 1 207 ? -11.183 -6.261 13.262 1.00 90.44 207 TYR A N 1
ATOM 1671 C CA . TYR A 1 207 ? -10.807 -5.378 12.152 1.00 90.44 207 TYR A CA 1
ATOM 1672 C C . TYR A 1 207 ? -9.301 -5.141 12.032 1.00 90.44 207 TYR A C 1
ATOM 1674 O O . TYR A 1 207 ? -8.801 -4.984 10.917 1.00 90.44 207 TYR A O 1
ATOM 1682 N N . LEU A 1 208 ? -8.547 -5.122 13.137 1.00 89.19 208 LEU A N 1
ATOM 1683 C CA . LEU A 1 208 ? -7.097 -4.881 13.076 1.00 89.19 208 LEU A CA 1
ATOM 1684 C C . LEU A 1 208 ? -6.315 -6.098 12.576 1.00 89.19 208 LEU A C 1
ATOM 1686 O O . LEU A 1 208 ? -5.184 -5.953 12.112 1.00 89.19 208 LEU A O 1
ATOM 1690 N N . THR A 1 209 ? -6.908 -7.289 12.658 1.00 87.31 209 THR A N 1
ATOM 1691 C CA . THR A 1 209 ? -6.311 -8.530 12.148 1.00 87.31 209 THR A CA 1
ATOM 1692 C C . THR A 1 209 ? -6.503 -8.696 10.640 1.00 87.31 209 THR A C 1
ATOM 1694 O O . THR A 1 209 ? -5.821 -9.515 10.014 1.00 87.31 209 THR A O 1
ATOM 1697 N N . VAL A 1 210 ? -7.380 -7.896 10.023 1.00 89.25 210 VAL A N 1
ATOM 1698 C CA . VAL A 1 210 ? -7.575 -7.894 8.574 1.00 89.25 210 VAL A CA 1
ATOM 1699 C C . VAL A 1 210 ? -6.343 -7.305 7.892 1.00 89.25 210 VAL A C 1
ATOM 1701 O O . VAL A 1 210 ? -5.931 -6.171 8.131 1.00 89.25 210 VAL A O 1
ATOM 1704 N N . MET A 1 211 ? -5.763 -8.083 6.984 1.00 87.56 211 MET A N 1
ATOM 1705 C CA . MET A 1 211 ? -4.626 -7.648 6.183 1.00 87.56 211 MET A CA 1
ATOM 1706 C C . MET A 1 211 ? -5.093 -6.888 4.942 1.00 87.56 211 MET A C 1
ATOM 1708 O O . MET A 1 211 ? -5.972 -7.355 4.219 1.00 87.56 211 MET A O 1
ATOM 1712 N N . ALA A 1 212 ? -4.438 -5.770 4.622 1.00 88.31 212 ALA A N 1
ATOM 1713 C CA . ALA A 1 212 ? -4.703 -5.020 3.391 1.00 88.31 212 ALA A CA 1
ATOM 1714 C C . ALA A 1 212 ? -4.303 -5.790 2.121 1.00 88.31 212 ALA A C 1
ATOM 1716 O O . ALA A 1 212 ? -4.774 -5.481 1.027 1.00 88.31 212 ALA A O 1
ATOM 1717 N N . SER A 1 213 ? -3.408 -6.777 2.239 1.00 86.12 213 SER A N 1
ATOM 1718 C CA . SER A 1 213 ? -2.933 -7.558 1.101 1.00 86.12 213 SER A CA 1
ATOM 1719 C C . SER A 1 213 ? -2.771 -9.045 1.409 1.00 86.12 213 SER A C 1
ATOM 1721 O O . SER A 1 213 ? -2.449 -9.467 2.516 1.00 86.12 213 SER A O 1
ATOM 1723 N N . SER A 1 214 ? -2.885 -9.860 0.360 1.00 83.44 214 SER A N 1
ATOM 1724 C CA . SER A 1 214 ? -2.576 -11.297 0.397 1.00 83.44 214 SER A CA 1
ATOM 1725 C C . SER A 1 214 ? -1.069 -11.602 0.360 1.00 83.44 214 SER A C 1
ATOM 1727 O O . SER A 1 214 ? -0.664 -12.733 0.095 1.00 83.44 214 SER A O 1
ATOM 1729 N N . VAL A 1 215 ? -0.197 -10.610 0.572 1.00 78.25 215 VAL A N 1
ATOM 1730 C CA . VAL A 1 215 ? 1.261 -10.797 0.476 1.00 78.25 215 VAL A CA 1
ATOM 1731 C C . VAL A 1 215 ? 1.786 -11.708 1.582 1.00 78.25 215 VAL A C 1
ATOM 1733 O O . VAL A 1 215 ? 2.643 -12.550 1.313 1.00 78.25 215 VAL A O 1
ATOM 1736 N N . PHE A 1 216 ? 1.216 -11.633 2.785 1.00 72.25 216 PHE A N 1
ATOM 1737 C CA . PHE A 1 216 ? 1.603 -12.501 3.896 1.00 72.25 216 PHE A CA 1
ATOM 1738 C C . PHE A 1 216 ? 1.394 -13.990 3.570 1.00 72.25 216 PHE A C 1
ATOM 1740 O O . PHE A 1 216 ? 2.311 -14.802 3.718 1.00 72.25 216 PHE A O 1
ATOM 1747 N N . SER A 1 217 ? 0.234 -14.349 3.005 1.00 77.00 217 SER A N 1
ATOM 1748 C CA . SER A 1 217 ? -0.023 -15.728 2.575 1.00 77.00 217 SER A CA 1
ATOM 1749 C C . SER A 1 217 ? 0.894 -16.144 1.420 1.00 77.00 217 SER A C 1
ATOM 1751 O O . SER A 1 217 ? 1.431 -17.251 1.431 1.00 77.00 217 SER A O 1
ATOM 1753 N N . LYS A 1 218 ? 1.199 -15.247 0.470 1.00 79.81 218 LYS A N 1
ATOM 1754 C CA . LYS A 1 218 ? 2.188 -15.506 -0.597 1.00 79.81 218 LYS A CA 1
ATOM 1755 C C . LYS A 1 218 ? 3.597 -15.764 -0.054 1.00 79.81 218 LYS A C 1
ATOM 1757 O O . LYS A 1 218 ? 4.284 -16.645 -0.574 1.00 79.81 218 LYS A O 1
ATOM 1762 N N . HIS A 1 219 ? 4.033 -15.052 0.987 1.00 76.81 219 HIS A N 1
ATOM 1763 C CA . HIS A 1 219 ? 5.310 -15.328 1.653 1.00 76.81 219 HIS A CA 1
ATOM 1764 C C . HIS A 1 219 ? 5.314 -16.702 2.320 1.00 76.81 219 HIS A C 1
ATOM 1766 O O . HIS A 1 219 ? 6.289 -17.443 2.160 1.00 76.81 219 HIS A O 1
ATOM 1772 N N . ALA A 1 220 ? 4.225 -17.073 3.001 1.00 78.44 220 ALA A N 1
ATOM 1773 C CA . ALA A 1 220 ? 4.067 -18.405 3.575 1.00 78.44 220 ALA A CA 1
ATOM 1774 C C . ALA A 1 220 ? 4.131 -19.498 2.490 1.00 78.44 220 ALA A C 1
ATOM 1776 O O . ALA A 1 220 ? 4.885 -20.458 2.638 1.00 78.44 220 ALA A O 1
ATOM 1777 N N . PHE A 1 221 ? 3.453 -19.318 1.350 1.00 79.81 221 PHE A N 1
ATOM 1778 C CA . PHE A 1 221 ? 3.501 -20.265 0.227 1.00 79.81 221 PHE A CA 1
ATOM 1779 C C . PHE A 1 221 ? 4.875 -20.341 -0.449 1.00 79.81 221 PHE A C 1
ATOM 1781 O O . PHE A 1 221 ? 5.344 -21.430 -0.774 1.00 79.81 221 PHE A O 1
ATOM 1788 N N . SER A 1 222 ? 5.556 -19.210 -0.633 1.00 81.12 222 SER A N 1
ATOM 1789 C CA . SER A 1 222 ? 6.918 -19.177 -1.184 1.00 81.12 222 SER A CA 1
ATOM 1790 C C . SER A 1 222 ? 7.912 -19.886 -0.257 1.00 81.12 222 SER A C 1
ATOM 1792 O O . SER A 1 222 ? 8.702 -20.725 -0.694 1.00 81.12 222 SER A O 1
ATOM 1794 N N . SER A 1 223 ? 7.803 -19.631 1.051 1.00 79.12 223 SER A N 1
ATOM 1795 C CA . SER A 1 223 ? 8.523 -20.361 2.098 1.00 79.12 223 SER A CA 1
ATOM 1796 C C . SER A 1 223 ? 8.224 -21.862 2.044 1.00 79.12 223 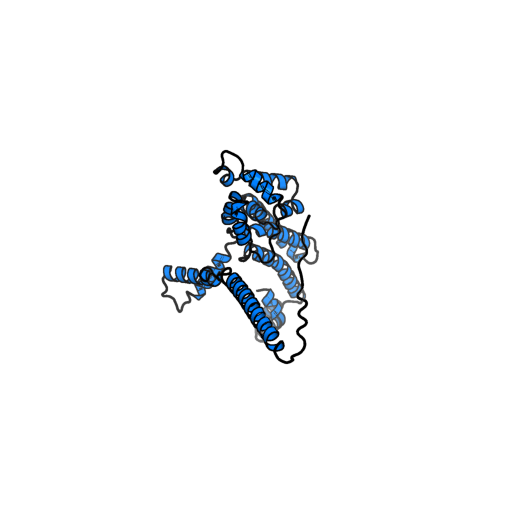SER A C 1
ATOM 1798 O O . SER A 1 223 ? 9.151 -22.673 2.080 1.00 79.12 223 SER A O 1
ATOM 1800 N N . ALA A 1 224 ? 6.953 -22.239 1.899 1.00 77.12 224 ALA A N 1
ATOM 1801 C CA . ALA A 1 224 ? 6.549 -23.629 1.745 1.00 77.12 224 ALA A CA 1
ATOM 1802 C C . ALA A 1 224 ? 7.160 -24.263 0.491 1.00 77.12 224 ALA A C 1
ATOM 1804 O O . ALA A 1 224 ? 7.571 -25.414 0.549 1.00 77.12 224 ALA A O 1
ATOM 1805 N N . GLY A 1 225 ? 7.332 -23.520 -0.605 1.00 75.12 225 GLY A N 1
ATOM 1806 C CA . GLY A 1 225 ? 8.043 -23.990 -1.799 1.00 75.12 225 GLY A CA 1
ATOM 1807 C C . GLY A 1 225 ? 9.505 -24.388 -1.543 1.00 75.12 225 GLY A C 1
ATOM 1808 O O . GLY A 1 225 ? 10.023 -25.282 -2.209 1.00 75.12 225 GLY A O 1
ATOM 1809 N N . ILE A 1 226 ? 10.167 -23.790 -0.545 1.00 73.12 226 ILE A N 1
ATOM 1810 C CA . ILE A 1 226 ? 11.512 -24.203 -0.101 1.00 73.12 226 ILE A CA 1
ATOM 1811 C C . ILE A 1 226 ? 11.435 -25.510 0.705 1.00 73.12 226 ILE A C 1
ATOM 1813 O O . ILE A 1 226 ? 12.288 -26.388 0.565 1.00 73.12 226 ILE A O 1
ATOM 1817 N N . THR A 1 227 ? 10.399 -25.673 1.530 1.00 70.88 227 THR A N 1
ATOM 1818 C CA . THR A 1 227 ? 10.143 -26.923 2.263 1.00 70.88 227 THR A CA 1
ATOM 1819 C C . THR A 1 227 ? 9.781 -28.068 1.303 1.00 70.88 227 THR A C 1
ATOM 1821 O O . THR A 1 227 ? 10.285 -29.181 1.450 1.00 70.88 227 THR A O 1
ATOM 1824 N N . ILE A 1 228 ? 8.986 -27.775 0.273 1.00 71.19 228 ILE A N 1
ATOM 1825 C CA . ILE A 1 228 ? 8.547 -28.671 -0.804 1.00 71.19 228 ILE A CA 1
ATOM 1826 C C . ILE A 1 228 ? 9.502 -28.523 -2.004 1.00 71.19 228 ILE A C 1
ATOM 1828 O O . ILE A 1 228 ? 9.109 -28.216 -3.128 1.00 71.19 228 ILE A O 1
ATOM 1832 N N . THR A 1 229 ? 10.806 -28.693 -1.795 1.00 65.44 229 THR A N 1
ATOM 1833 C CA . THR A 1 229 ? 11.739 -28.736 -2.934 1.00 65.44 229 THR A CA 1
ATOM 1834 C C . THR A 1 229 ? 11.608 -30.057 -3.695 1.00 65.44 229 THR A C 1
ATOM 1836 O O . THR A 1 229 ? 11.154 -31.064 -3.153 1.00 65.44 229 THR A O 1
ATOM 1839 N N . LYS A 1 230 ? 12.116 -30.110 -4.939 1.00 59.44 230 LYS A N 1
ATOM 1840 C CA . LYS A 1 230 ? 12.226 -31.356 -5.735 1.00 59.44 230 LYS A CA 1
ATOM 1841 C C . LYS A 1 230 ? 12.895 -32.526 -4.983 1.00 59.44 230 LYS A C 1
ATOM 1843 O O . LYS A 1 230 ? 12.714 -33.666 -5.392 1.00 59.44 230 LYS A O 1
ATOM 1848 N N . ARG A 1 231 ? 13.670 -32.257 -3.919 1.00 55.09 231 ARG A N 1
ATOM 1849 C CA . ARG A 1 231 ? 14.349 -33.262 -3.082 1.00 55.09 231 ARG A CA 1
ATOM 1850 C C . ARG A 1 231 ? 13.493 -33.792 -1.917 1.00 55.09 231 ARG A C 1
ATOM 1852 O O . ARG A 1 231 ? 13.771 -34.889 -1.452 1.00 55.09 231 ARG A O 1
ATOM 1859 N N . HIS A 1 232 ? 12.456 -33.067 -1.479 1.00 59.41 232 HIS A N 1
ATOM 1860 C CA . HIS A 1 232 ? 11.506 -33.457 -0.415 1.00 59.41 232 HIS A CA 1
ATOM 1861 C C . HIS A 1 232 ? 10.080 -33.644 -0.971 1.00 59.41 232 HIS A C 1
ATOM 1863 O O . HIS A 1 232 ? 9.077 -33.235 -0.396 1.00 59.41 232 HIS A O 1
ATOM 1869 N N . ASN A 1 233 ? 9.984 -34.301 -2.120 1.00 64.56 233 ASN A N 1
ATOM 1870 C CA . ASN A 1 233 ? 8.777 -34.530 -2.917 1.00 64.56 233 ASN A CA 1
ATOM 1871 C C . ASN A 1 233 ? 7.819 -35.611 -2.363 1.00 64.56 233 ASN A C 1
ATOM 1873 O O . ASN A 1 233 ? 6.970 -36.107 -3.098 1.00 64.56 233 ASN A O 1
ATOM 1877 N N . ARG A 1 234 ? 7.960 -36.005 -1.089 1.00 71.06 234 ARG A N 1
ATOM 1878 C CA . ARG A 1 234 ? 7.143 -37.053 -0.440 1.00 71.06 234 ARG A CA 1
ATOM 1879 C C . ARG A 1 234 ? 6.331 -36.568 0.761 1.00 71.06 234 ARG A C 1
ATOM 1881 O O . ARG A 1 234 ? 5.642 -37.376 1.379 1.00 71.06 234 ARG A O 1
ATOM 1888 N N . LEU A 1 235 ? 6.417 -35.286 1.113 1.00 80.06 235 LEU A N 1
ATOM 1889 C CA . LEU A 1 235 ? 5.585 -34.739 2.179 1.00 80.06 235 LEU A CA 1
ATOM 1890 C C . LEU A 1 235 ? 4.143 -34.626 1.687 1.00 80.06 235 LEU A C 1
ATOM 1892 O O . LEU A 1 235 ? 3.882 -34.105 0.603 1.00 80.06 235 LEU A O 1
ATOM 1896 N N . LYS A 1 236 ? 3.216 -35.146 2.488 1.00 85.38 236 LYS A N 1
ATOM 1897 C CA . LYS A 1 236 ? 1.785 -34.965 2.267 1.00 85.38 236 LYS A CA 1
ATOM 1898 C C . LYS A 1 236 ? 1.380 -33.532 2.638 1.00 85.38 236 LYS A C 1
ATOM 1900 O O . LYS A 1 236 ? 2.085 -32.858 3.389 1.00 85.38 236 LYS A O 1
ATOM 1905 N N . ALA A 1 237 ? 0.262 -33.067 2.080 1.00 84.75 237 ALA A N 1
ATOM 1906 C CA . ALA A 1 237 ? -0.207 -31.691 2.244 1.00 84.75 237 ALA A CA 1
ATOM 1907 C C . ALA A 1 237 ? -0.463 -31.312 3.715 1.00 84.75 237 ALA A C 1
ATOM 1909 O O . ALA A 1 237 ? -0.061 -30.233 4.134 1.00 84.75 237 ALA A O 1
ATOM 1910 N N . ASP A 1 238 ? -1.027 -32.231 4.500 1.00 88.50 238 ASP A N 1
ATOM 1911 C CA . ASP A 1 238 ? -1.237 -32.105 5.949 1.00 88.50 238 ASP A CA 1
ATOM 1912 C C . ASP A 1 238 ? 0.077 -31.871 6.717 1.00 88.50 238 ASP A C 1
ATOM 1914 O O . ASP A 1 238 ? 0.166 -30.993 7.571 1.00 88.50 238 ASP A O 1
ATOM 1918 N N . VAL A 1 239 ? 1.141 -32.604 6.374 1.00 86.88 239 VAL A N 1
ATOM 1919 C CA . VAL A 1 239 ? 2.465 -32.436 6.999 1.00 86.88 239 VAL A CA 1
ATOM 1920 C C . VAL A 1 239 ? 3.091 -31.094 6.617 1.00 86.88 239 VAL A C 1
ATOM 1922 O O . VAL A 1 239 ? 3.731 -30.447 7.444 1.00 86.88 239 VAL A O 1
ATOM 1925 N N . VAL A 1 240 ? 2.914 -30.655 5.369 1.00 84.62 240 VAL A N 1
ATOM 1926 C CA . VAL A 1 240 ? 3.391 -29.341 4.912 1.00 84.62 240 VAL A CA 1
ATOM 1927 C C . VAL A 1 240 ? 2.673 -28.215 5.653 1.00 84.62 240 VAL A C 1
ATOM 1929 O O . VAL A 1 240 ? 3.332 -27.272 6.092 1.00 84.62 240 VAL A O 1
ATOM 1932 N N . GLU A 1 241 ? 1.355 -28.318 5.807 1.00 86.94 241 GLU A N 1
ATOM 1933 C CA . GLU A 1 241 ? 0.534 -27.367 6.557 1.00 86.94 241 GLU A CA 1
ATOM 1934 C C . GLU A 1 241 ? 0.982 -27.287 8.019 1.00 86.94 241 GLU A C 1
ATOM 1936 O O . GLU A 1 241 ? 1.317 -26.200 8.493 1.00 86.94 241 GLU A O 1
ATOM 1941 N N . ALA A 1 242 ? 1.120 -28.434 8.694 1.00 88.88 242 ALA A N 1
ATOM 1942 C CA . ALA A 1 242 ? 1.611 -28.500 10.069 1.00 88.88 242 ALA A CA 1
ATOM 1943 C C . ALA A 1 242 ? 3.010 -27.873 10.222 1.00 88.88 242 ALA A C 1
ATOM 1945 O O . ALA A 1 242 ? 3.261 -27.135 11.175 1.00 88.88 242 ALA A O 1
ATOM 1946 N N . LEU A 1 243 ? 3.917 -28.104 9.265 1.00 87.06 243 LEU A N 1
ATOM 1947 C CA . LEU A 1 243 ? 5.255 -27.502 9.267 1.00 87.06 243 LEU A CA 1
ATOM 1948 C C . LEU A 1 243 ? 5.222 -25.979 9.084 1.00 87.06 243 LEU A C 1
ATOM 1950 O O . LEU A 1 243 ? 5.989 -25.279 9.748 1.00 87.06 243 LEU A O 1
ATOM 1954 N N . GLN A 1 244 ? 4.369 -25.448 8.200 1.00 85.94 244 GLN A N 1
ATOM 1955 C CA . GLN A 1 244 ? 4.230 -23.993 8.062 1.00 85.94 244 GLN A CA 1
ATOM 1956 C C . GLN A 1 244 ? 3.580 -23.373 9.303 1.00 85.94 244 GLN A C 1
ATOM 1958 O O . GLN A 1 244 ? 4.042 -22.323 9.748 1.00 85.94 244 GLN A O 1
ATOM 1963 N N . GLY A 1 245 ? 2.580 -24.036 9.894 1.00 86.75 245 GLY A N 1
ATOM 1964 C CA . GLY A 1 245 ? 1.963 -23.623 11.156 1.00 86.75 245 GLY A CA 1
ATOM 1965 C C . GLY A 1 245 ? 2.978 -23.566 12.298 1.00 86.75 245 GLY A C 1
ATOM 1966 O O . GLY A 1 245 ? 3.123 -22.526 12.937 1.00 86.75 245 GLY A O 1
ATOM 1967 N N . LEU A 1 246 ? 3.769 -24.629 12.485 1.00 86.56 246 LEU A N 1
ATOM 1968 C CA . LEU A 1 246 ? 4.831 -24.680 13.494 1.00 86.56 246 LEU A CA 1
ATOM 1969 C C . LEU A 1 246 ? 5.889 -23.591 13.267 1.00 86.56 246 LEU A C 1
ATOM 1971 O O . LEU A 1 246 ? 6.302 -22.914 14.205 1.00 86.56 246 LEU A O 1
ATOM 1975 N N . LYS A 1 247 ? 6.311 -23.381 12.016 1.00 85.75 247 LYS A N 1
ATOM 1976 C CA . LYS A 1 247 ? 7.267 -22.323 11.664 1.00 85.75 247 LYS A CA 1
ATOM 1977 C C . LYS A 1 247 ? 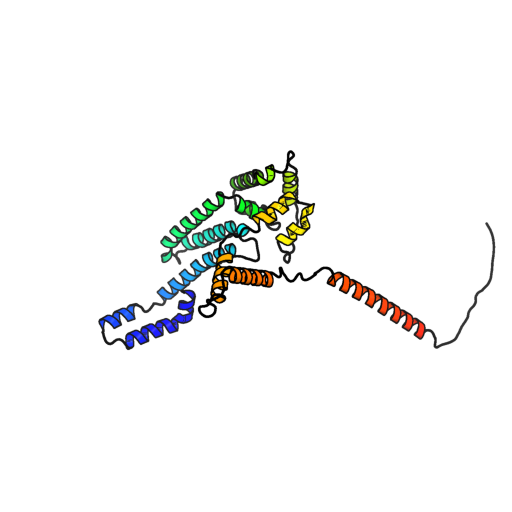6.720 -20.926 11.969 1.00 85.75 247 LYS A C 1
ATOM 1979 O O . LYS A 1 247 ? 7.482 -20.079 12.430 1.00 85.75 247 LYS A O 1
ATOM 1984 N N . CYS A 1 248 ? 5.442 -20.680 11.681 1.00 82.75 248 CYS A N 1
ATOM 1985 C CA . CYS A 1 248 ? 4.766 -19.427 12.010 1.00 82.75 248 CYS A CA 1
ATOM 1986 C C . CYS A 1 248 ? 4.744 -19.222 13.529 1.00 82.75 248 CYS A C 1
ATOM 1988 O O . CYS A 1 248 ? 5.263 -18.227 14.021 1.00 82.75 248 CYS A O 1
ATOM 1990 N N . ALA A 1 249 ? 4.267 -20.222 14.272 1.00 82.62 249 ALA A N 1
ATOM 1991 C CA . ALA A 1 249 ? 4.138 -20.157 15.721 1.00 82.62 249 ALA A CA 1
ATOM 1992 C C . ALA A 1 249 ? 5.484 -19.939 16.439 1.00 82.62 249 ALA A C 1
ATOM 1994 O O . ALA A 1 249 ? 5.548 -19.175 17.397 1.00 82.62 249 ALA A O 1
ATOM 1995 N N . LEU A 1 250 ? 6.571 -20.543 15.943 1.00 83.62 250 LEU A N 1
ATOM 1996 C CA . LEU A 1 250 ? 7.926 -20.301 16.453 1.00 83.62 250 LEU A CA 1
ATOM 1997 C C . LEU A 1 250 ? 8.445 -18.892 16.135 1.00 83.62 250 LEU A C 1
ATOM 1999 O O . LEU A 1 250 ? 9.137 -18.306 16.957 1.00 83.62 250 LEU A O 1
ATOM 2003 N N . ARG A 1 251 ? 8.142 -18.343 14.952 1.00 79.81 251 ARG A N 1
ATOM 2004 C CA . ARG A 1 251 ? 8.584 -16.989 14.564 1.00 79.81 251 ARG A CA 1
ATOM 2005 C C . ARG A 1 251 ? 7.855 -15.889 15.317 1.00 79.81 251 ARG A C 1
ATOM 2007 O O . ARG A 1 251 ? 8.459 -14.869 15.613 1.00 79.81 251 ARG A O 1
ATOM 2014 N N . THR A 1 252 ? 6.573 -16.096 15.584 1.00 70.44 252 THR A N 1
ATOM 2015 C CA . THR A 1 252 ? 5.710 -15.135 16.278 1.00 70.44 252 THR A CA 1
ATOM 2016 C C . THR A 1 252 ? 5.719 -15.366 17.796 1.00 70.44 252 THR A C 1
ATOM 2018 O O . THR A 1 252 ? 4.896 -14.803 18.504 1.00 70.44 252 THR A O 1
ATOM 2021 N N . CYS A 1 253 ? 6.617 -16.224 18.302 1.00 66.19 253 CYS A N 1
ATOM 2022 C CA . CYS A 1 253 ? 6.728 -16.606 19.715 1.00 66.19 253 CYS A CA 1
ATOM 2023 C C . CYS A 1 253 ? 5.411 -17.084 20.358 1.00 66.19 253 CYS A C 1
ATOM 2025 O O . CYS A 1 253 ? 5.273 -17.081 21.573 1.00 66.19 253 CYS A O 1
ATOM 2027 N N . LEU A 1 254 ? 4.456 -17.591 19.573 1.00 67.56 254 LEU A N 1
ATOM 2028 C CA . LEU A 1 254 ? 3.172 -18.091 20.086 1.00 67.56 254 LEU A CA 1
ATOM 2029 C C . LEU A 1 254 ? 3.323 -19.359 20.942 1.00 67.56 254 LEU A C 1
ATOM 2031 O O . LEU A 1 254 ? 2.407 -19.731 21.666 1.00 67.56 254 LEU A O 1
ATOM 2035 N N . LEU A 1 255 ? 4.463 -20.048 20.829 1.00 60.88 255 LEU A N 1
ATOM 2036 C CA . LEU A 1 255 ? 4.787 -21.252 21.602 1.00 60.88 255 LEU A CA 1
ATOM 2037 C C . LEU A 1 255 ? 5.736 -20.978 22.773 1.00 60.88 255 LEU A C 1
ATOM 2039 O O . LEU A 1 255 ? 5.906 -21.844 23.626 1.00 60.88 255 LEU A O 1
ATOM 2043 N N . ILE A 1 256 ? 6.367 -19.802 22.795 1.00 57.91 256 ILE A N 1
ATOM 2044 C CA . ILE A 1 256 ? 7.303 -19.381 23.835 1.00 57.91 256 ILE A CA 1
ATOM 2045 C C . ILE A 1 256 ? 6.701 -18.120 24.449 1.00 57.91 256 ILE A C 1
ATOM 2047 O O . ILE A 1 256 ? 7.005 -17.009 24.027 1.00 57.91 256 ILE A O 1
ATOM 2051 N N . CYS A 1 257 ? 5.811 -18.297 25.427 1.00 46.16 257 CYS A N 1
ATOM 2052 C CA . CYS A 1 257 ? 5.480 -17.200 26.326 1.00 46.16 257 CYS A CA 1
ATOM 2053 C C . CYS A 1 257 ? 6.739 -16.893 27.136 1.00 46.16 257 CYS A C 1
ATOM 2055 O O . CYS A 1 257 ? 7.069 -17.634 28.062 1.00 46.16 257 CYS A O 1
ATOM 2057 N N . GLU A 1 258 ? 7.441 -15.815 26.805 1.00 47.78 258 GLU A N 1
ATOM 2058 C CA . GLU A 1 258 ? 8.286 -15.171 27.802 1.00 47.78 258 GLU A CA 1
ATOM 2059 C C . GLU A 1 258 ? 7.345 -14.708 28.921 1.00 47.78 258 GLU A C 1
ATOM 2061 O O . GLU A 1 258 ? 6.478 -13.856 28.723 1.00 47.78 258 GLU A O 1
ATOM 2066 N N . LEU A 1 259 ? 7.426 -15.369 30.076 1.00 43.81 259 LEU A N 1
ATOM 2067 C CA . LEU A 1 259 ? 6.657 -15.048 31.276 1.00 43.81 259 LEU A CA 1
ATOM 2068 C C . LEU A 1 259 ? 7.147 -13.702 31.838 1.00 43.81 259 LEU A C 1
ATOM 2070 O O . LEU A 1 259 ? 7.843 -13.659 32.844 1.00 43.81 259 LEU A O 1
ATOM 2074 N N . GLY A 1 260 ? 6.785 -12.595 31.192 1.00 50.03 260 GLY A N 1
ATOM 2075 C CA . GLY A 1 260 ? 7.242 -11.238 31.521 1.00 50.03 260 GLY A CA 1
ATOM 2076 C C . GLY A 1 260 ? 6.644 -10.617 32.789 1.00 50.03 260 GLY A C 1
ATOM 2077 O O . GLY A 1 260 ? 6.620 -9.399 32.905 1.00 50.03 260 GLY A O 1
ATOM 2078 N N . LEU A 1 261 ? 6.123 -11.418 33.720 1.00 42.88 261 LEU A N 1
ATOM 2079 C CA . LEU A 1 261 ? 5.596 -10.915 34.994 1.00 42.88 261 LEU A CA 1
ATOM 2080 C C . LEU A 1 261 ? 6.193 -11.623 36.214 1.00 42.88 261 LEU A C 1
ATOM 2082 O O . LEU A 1 261 ? 6.301 -10.981 37.246 1.00 42.88 261 LEU A O 1
ATOM 2086 N N . SER A 1 262 ? 6.643 -12.882 36.116 1.00 51.34 262 SER A N 1
ATOM 2087 C CA . SER A 1 262 ? 7.274 -13.557 37.268 1.00 51.34 262 SER A CA 1
ATOM 2088 C C . SER A 1 262 ? 8.675 -13.013 37.540 1.00 51.34 262 SER A C 1
ATOM 2090 O O . SER A 1 262 ? 9.001 -12.730 38.684 1.00 51.34 262 SER A O 1
ATOM 2092 N N . SER A 1 263 ? 9.472 -12.771 36.491 1.00 49.88 263 SER A N 1
ATOM 2093 C CA . SER A 1 263 ? 10.873 -12.366 36.662 1.00 49.88 263 SER A CA 1
ATOM 2094 C C . SER A 1 263 ? 11.038 -10.967 37.253 1.00 49.88 263 SER A C 1
ATOM 2096 O O . SER A 1 263 ? 12.024 -10.721 37.923 1.00 49.88 263 SER A O 1
ATOM 2098 N N . ILE A 1 264 ? 10.082 -10.056 37.030 1.00 53.06 264 ILE A N 1
ATOM 2099 C CA . ILE A 1 264 ? 10.147 -8.691 37.575 1.00 53.06 264 ILE A CA 1
ATOM 2100 C C . ILE A 1 264 ? 9.842 -8.702 39.076 1.00 53.06 264 ILE A C 1
ATOM 2102 O O . ILE A 1 264 ? 10.499 -7.992 39.828 1.00 53.06 264 ILE A O 1
ATOM 2106 N N . TYR A 1 265 ? 8.870 -9.507 39.524 1.00 52.38 265 TYR A N 1
ATOM 2107 C CA . TYR A 1 265 ? 8.603 -9.665 40.957 1.00 52.38 265 TYR A CA 1
ATOM 2108 C C . TYR A 1 265 ? 9.704 -10.469 41.652 1.00 52.38 265 TYR A C 1
ATOM 2110 O O . TYR A 1 265 ? 10.039 -10.143 42.782 1.00 52.38 265 TYR A O 1
ATOM 2118 N N . GLU A 1 266 ? 10.284 -11.469 40.983 1.00 59.59 266 GLU A N 1
ATOM 2119 C CA . GLU A 1 266 ? 11.445 -12.208 41.494 1.00 59.59 266 GLU A CA 1
ATOM 2120 C C . GLU A 1 266 ? 12.679 -11.297 41.604 1.00 59.59 266 GLU A C 1
ATOM 2122 O O . GLU A 1 266 ? 13.253 -11.234 42.681 1.00 59.59 266 GLU A O 1
ATOM 2127 N N . GLU A 1 267 ? 13.018 -10.491 40.588 1.00 60.16 267 GLU A N 1
ATOM 2128 C CA . GLU A 1 267 ? 14.116 -9.507 40.688 1.00 60.16 267 GLU A CA 1
ATOM 2129 C C . GLU A 1 267 ? 13.845 -8.437 41.754 1.00 60.16 267 GLU A C 1
ATOM 2131 O O . GLU A 1 267 ? 14.762 -8.030 42.459 1.00 60.16 267 GLU A O 1
ATOM 2136 N N . GLN A 1 268 ? 12.602 -7.962 41.894 1.00 61.91 268 GLN A N 1
ATOM 2137 C CA . GLN A 1 268 ? 12.258 -6.990 42.938 1.00 61.91 268 GLN A CA 1
ATOM 2138 C C . GLN A 1 268 ? 12.381 -7.591 44.339 1.00 61.91 268 GLN A C 1
ATOM 2140 O O . GLN A 1 268 ? 12.915 -6.924 45.219 1.00 61.91 268 GLN A O 1
ATOM 2145 N N . LEU A 1 269 ? 11.938 -8.837 44.530 1.00 60.22 269 LEU A N 1
ATOM 2146 C CA . LEU A 1 269 ? 12.091 -9.564 45.790 1.00 60.22 269 LEU A CA 1
ATOM 2147 C C . LEU A 1 269 ? 13.564 -9.862 46.090 1.00 60.22 269 LEU A C 1
ATOM 2149 O O . LEU A 1 269 ? 13.985 -9.668 47.222 1.00 60.22 269 LEU A O 1
ATOM 2153 N N . GLU A 1 270 ? 14.360 -10.250 45.092 1.00 68.19 270 GLU A N 1
ATOM 2154 C CA . GLU A 1 270 ? 15.802 -10.489 45.249 1.00 68.19 270 GLU A CA 1
ATOM 2155 C C . GLU A 1 270 ? 16.562 -9.199 45.605 1.00 68.19 270 GLU A C 1
ATOM 2157 O O . GLU A 1 270 ? 17.485 -9.226 46.416 1.00 68.19 270 GLU A O 1
ATOM 2162 N N . ILE A 1 271 ? 16.166 -8.051 45.041 1.00 75.19 271 ILE A N 1
ATOM 2163 C CA . ILE A 1 271 ? 16.742 -6.742 45.392 1.00 75.19 271 ILE A CA 1
ATOM 2164 C C . ILE A 1 271 ? 16.346 -6.332 46.816 1.00 75.19 271 ILE A C 1
ATOM 2166 O O . ILE A 1 271 ? 17.176 -5.790 47.547 1.00 75.19 271 ILE A O 1
ATOM 2170 N N . GLU A 1 272 ? 15.092 -6.558 47.207 1.00 71.00 272 GLU A N 1
ATOM 2171 C CA . GLU A 1 272 ? 14.585 -6.219 48.540 1.00 71.00 272 GLU A CA 1
ATOM 2172 C C . GLU A 1 272 ? 15.239 -7.100 49.622 1.00 71.00 272 GLU A C 1
ATOM 2174 O O . GLU A 1 272 ? 15.699 -6.580 50.637 1.00 71.00 272 GLU A O 1
ATOM 2179 N N . GLU A 1 273 ? 15.406 -8.398 49.353 1.00 70.56 273 GLU A N 1
ATOM 2180 C CA . GLU A 1 273 ? 16.095 -9.356 50.230 1.00 70.56 273 GLU A CA 1
ATOM 2181 C C . GLU A 1 273 ? 17.600 -9.040 50.348 1.00 70.56 273 GLU A C 1
ATOM 2183 O O . GLU A 1 273 ? 18.146 -9.023 51.451 1.00 70.56 273 GLU A O 1
ATOM 2188 N N . ALA A 1 274 ? 18.265 -8.668 49.246 1.00 73.56 274 ALA A N 1
ATOM 2189 C CA . ALA A 1 274 ? 19.670 -8.249 49.272 1.00 73.56 274 ALA A CA 1
ATOM 2190 C C . ALA A 1 274 ? 19.896 -6.946 50.067 1.00 73.56 274 ALA A C 1
ATOM 2192 O O . ALA A 1 274 ? 20.901 -6.810 50.767 1.00 73.56 274 ALA A O 1
ATOM 2193 N N . LEU A 1 275 ? 18.961 -5.992 49.990 1.00 78.06 275 LEU A N 1
ATOM 2194 C CA . LEU A 1 275 ? 18.998 -4.763 50.791 1.00 78.06 275 LEU A CA 1
ATOM 2195 C C . LEU A 1 275 ? 18.804 -5.050 52.286 1.00 78.06 275 LEU A C 1
ATOM 2197 O O . LEU A 1 275 ? 19.457 -4.417 53.118 1.00 78.06 275 LEU A O 1
ATOM 2201 N N . GLU A 1 276 ? 17.931 -5.994 52.643 1.00 71.38 276 GLU A N 1
ATOM 2202 C CA . GLU A 1 276 ? 17.759 -6.421 54.035 1.00 71.38 276 GLU A CA 1
ATOM 2203 C C . GLU A 1 276 ? 19.026 -7.092 54.586 1.00 71.38 276 GLU A C 1
ATOM 2205 O O . GLU A 1 276 ? 19.448 -6.766 55.700 1.00 71.38 276 GLU A O 1
ATOM 2210 N N . GLU A 1 277 ? 19.682 -7.958 53.809 1.00 71.69 277 GLU A N 1
ATOM 2211 C CA . GLU A 1 277 ? 20.947 -8.589 54.207 1.00 71.69 277 GLU A CA 1
ATOM 2212 C C . GLU A 1 277 ? 22.074 -7.561 54.414 1.00 71.69 277 GLU A C 1
ATOM 2214 O O . GLU A 1 277 ? 22.781 -7.613 55.426 1.00 71.69 277 GLU A O 1
ATOM 2219 N N . GLU A 1 278 ? 22.202 -6.571 53.523 1.00 74.00 278 GLU A N 1
ATOM 2220 C CA . GLU A 1 278 ? 23.229 -5.522 53.621 1.00 74.00 278 GLU A CA 1
ATOM 2221 C C . GLU A 1 278 ? 23.006 -4.611 54.848 1.00 74.00 278 GLU A C 1
ATOM 2223 O O . GLU A 1 278 ? 23.953 -4.217 55.542 1.00 74.00 278 GLU A O 1
ATOM 2228 N N . LEU A 1 279 ? 21.743 -4.329 55.195 1.00 74.56 279 LEU A N 1
ATOM 2229 C CA . LEU A 1 279 ? 21.399 -3.600 56.418 1.00 74.56 279 LEU A CA 1
ATOM 2230 C C . LEU A 1 279 ? 21.744 -4.400 57.681 1.00 74.56 279 LEU A C 1
ATOM 2232 O O . LEU A 1 279 ? 22.261 -3.820 58.643 1.00 74.56 279 LEU A O 1
ATOM 2236 N N . VAL A 1 280 ? 21.514 -5.715 57.681 1.00 73.44 280 VAL A N 1
ATOM 2237 C CA . VAL A 1 280 ? 21.860 -6.600 58.805 1.00 73.44 280 VAL A CA 1
ATOM 2238 C C . VAL A 1 280 ? 23.377 -6.699 58.988 1.00 73.44 280 VAL A C 1
ATOM 2240 O O . VAL A 1 280 ? 23.855 -6.591 60.123 1.00 73.44 280 VAL A O 1
ATOM 2243 N N . GLU A 1 281 ? 24.152 -6.825 57.907 1.00 67.38 281 GLU A N 1
ATOM 2244 C CA . GLU A 1 281 ? 25.620 -6.801 57.978 1.00 67.38 281 GLU A CA 1
ATOM 2245 C C . GLU A 1 281 ? 26.144 -5.457 58.491 1.00 67.38 281 GLU A C 1
ATOM 2247 O O . GLU A 1 281 ? 27.005 -5.432 59.374 1.00 67.38 281 GLU A O 1
ATOM 2252 N N . SER A 1 282 ? 25.585 -4.335 58.025 1.00 65.31 282 SER A N 1
ATOM 2253 C CA . SER A 1 282 ? 25.993 -3.005 58.495 1.00 65.31 282 SER A CA 1
ATOM 2254 C C . SER A 1 282 ? 25.723 -2.805 59.995 1.00 65.31 282 SER A C 1
ATOM 2256 O O . SER A 1 282 ? 26.561 -2.254 60.713 1.00 65.31 282 SER A O 1
ATOM 2258 N N . ALA A 1 283 ? 24.595 -3.312 60.505 1.00 67.06 283 ALA A N 1
ATOM 2259 C CA . ALA A 1 283 ? 24.251 -3.256 61.922 1.00 67.06 283 ALA A C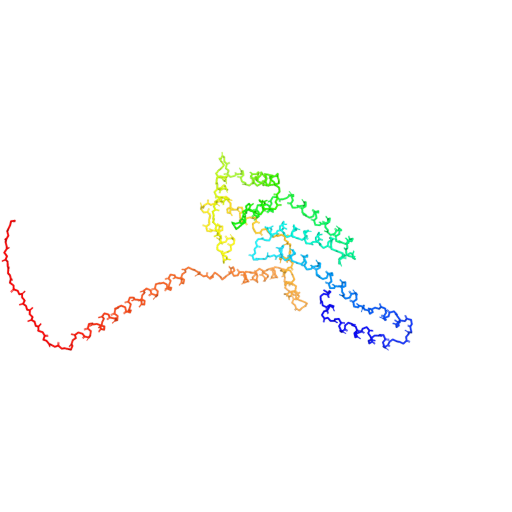A 1
ATOM 2260 C C . ALA A 1 283 ? 25.161 -4.158 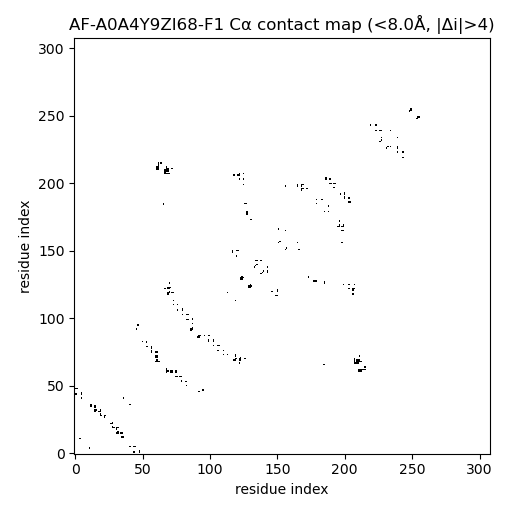62.774 1.00 67.06 283 ALA A C 1
ATOM 2262 O O . ALA A 1 283 ? 25.575 -3.760 63.867 1.00 67.06 283 ALA A O 1
ATOM 2263 N N . ALA A 1 284 ? 25.524 -5.341 62.267 1.00 63.84 284 ALA A N 1
ATOM 2264 C CA . ALA A 1 284 ? 26.479 -6.238 62.916 1.00 63.84 284 ALA A CA 1
ATOM 2265 C C . ALA A 1 284 ? 27.894 -5.635 62.962 1.00 63.84 284 ALA A C 1
ATOM 2267 O O . ALA A 1 284 ? 28.590 -5.754 63.973 1.00 63.84 284 ALA A O 1
ATOM 2268 N N . GLU A 1 285 ? 28.307 -4.931 61.907 1.00 58.25 285 GLU A N 1
ATOM 2269 C CA . GLU A 1 285 ? 29.604 -4.255 61.849 1.00 58.25 285 GLU A CA 1
ATOM 2270 C C . GLU A 1 285 ? 29.667 -3.032 62.784 1.00 58.25 285 GLU A C 1
ATOM 2272 O O . GLU A 1 285 ? 30.706 -2.767 63.394 1.00 58.25 285 GLU A O 1
ATOM 2277 N N . ILE A 1 286 ? 28.548 -2.315 62.957 1.00 59.81 286 ILE A N 1
ATOM 2278 C CA . ILE A 1 286 ? 28.406 -1.249 63.963 1.00 59.81 286 ILE A CA 1
ATOM 2279 C C . ILE A 1 286 ? 28.491 -1.834 65.380 1.00 59.81 286 ILE A C 1
ATOM 2281 O O . ILE A 1 286 ? 29.208 -1.280 66.212 1.00 59.81 286 ILE A O 1
ATOM 2285 N N . ALA A 1 287 ? 27.834 -2.968 65.646 1.00 56.06 287 ALA A N 1
ATOM 2286 C CA . ALA A 1 287 ? 27.870 -3.635 66.950 1.00 56.06 287 ALA A CA 1
ATOM 2287 C C . ALA A 1 287 ? 29.268 -4.179 67.314 1.00 56.06 287 ALA A C 1
ATOM 2289 O O . ALA A 1 287 ? 29.664 -4.141 68.479 1.00 56.06 287 ALA A O 1
ATOM 2290 N N . LEU A 1 288 ? 30.044 -4.635 66.324 1.00 52.91 288 LEU A N 1
ATOM 2291 C CA . LEU A 1 288 ? 31.432 -5.087 66.507 1.00 52.91 288 LEU A CA 1
ATOM 2292 C C . LEU A 1 288 ? 32.424 -3.932 66.719 1.00 52.91 288 LEU A C 1
ATOM 2294 O O . LEU A 1 288 ? 33.433 -4.113 67.397 1.00 52.91 288 LEU A O 1
ATOM 2298 N N . LYS A 1 289 ? 32.148 -2.736 66.181 1.00 51.91 289 LYS A N 1
ATOM 2299 C CA . LYS A 1 289 ? 32.994 -1.540 66.374 1.00 51.91 289 LYS A CA 1
ATOM 2300 C C . LYS A 1 289 ? 32.833 -0.897 67.758 1.00 51.91 289 LYS A C 1
ATOM 2302 O O . LYS A 1 289 ? 33.649 -0.052 68.118 1.00 51.91 289 LYS A O 1
ATOM 2307 N N . THR A 1 290 ? 31.821 -1.286 68.536 1.00 49.31 290 THR A N 1
ATOM 2308 C CA . THR A 1 290 ? 31.549 -0.728 69.872 1.00 49.31 290 THR A CA 1
ATOM 2309 C C . THR A 1 290 ? 32.250 -1.422 71.050 1.00 49.31 290 THR A C 1
ATOM 2311 O O . THR A 1 290 ? 32.100 -0.935 72.166 1.00 49.31 290 THR A O 1
ATOM 2314 N N . ASP A 1 291 ? 33.030 -2.495 70.849 1.00 47.12 291 ASP A N 1
ATOM 2315 C CA . ASP A 1 291 ? 33.560 -3.316 71.965 1.00 47.12 291 ASP A CA 1
ATOM 2316 C C . ASP A 1 291 ? 35.063 -3.146 72.298 1.00 47.12 291 ASP A C 1
ATOM 2318 O O . ASP A 1 291 ? 35.602 -3.897 73.102 1.00 47.12 291 ASP A O 1
ATOM 2322 N N . ASP A 1 292 ? 35.758 -2.131 71.767 1.00 42.56 292 ASP A N 1
ATOM 2323 C CA . ASP A 1 292 ? 37.155 -1.838 72.149 1.00 42.56 292 ASP A CA 1
ATOM 2324 C C . ASP A 1 292 ? 37.317 -0.399 72.682 1.00 42.56 292 ASP A C 1
ATOM 2326 O O . ASP A 1 292 ? 37.672 0.528 71.952 1.00 42.56 292 ASP A O 1
ATOM 2330 N N . GLY A 1 293 ? 37.091 -0.203 73.991 1.00 39.44 293 GLY A N 1
ATOM 2331 C CA . GLY A 1 293 ? 37.514 1.012 74.708 1.00 39.44 293 GLY A CA 1
ATOM 2332 C C . GLY A 1 293 ? 36.622 1.443 75.876 1.00 39.44 293 GLY A C 1
ATOM 2333 O O . GLY A 1 293 ? 35.727 2.263 75.720 1.00 39.44 293 GLY A O 1
ATOM 2334 N N . MET A 1 294 ? 36.908 0.929 77.072 1.00 32.88 294 MET A N 1
ATOM 2335 C CA . MET A 1 294 ? 36.302 1.317 78.356 1.00 32.88 294 MET A CA 1
ATOM 2336 C C . MET A 1 294 ? 36.457 2.824 78.688 1.00 32.88 294 MET A C 1
ATOM 2338 O O . MET A 1 294 ? 37.480 3.413 78.338 1.00 32.88 294 MET A O 1
ATOM 2342 N N . ILE A 1 295 ? 35.509 3.337 79.509 1.00 33.81 295 ILE A N 1
ATOM 2343 C CA . ILE A 1 295 ? 35.445 4.583 80.340 1.00 33.81 295 ILE A CA 1
ATOM 2344 C C . ILE A 1 295 ? 34.365 5.570 79.804 1.00 33.81 295 ILE A C 1
ATOM 2346 O O . ILE A 1 295 ? 34.474 5.998 78.667 1.00 33.81 295 ILE A O 1
ATOM 2350 N N . VAL A 1 296 ? 33.284 5.999 80.485 1.00 30.20 296 VAL A N 1
ATOM 2351 C CA . VAL A 1 296 ? 32.863 6.111 81.905 1.00 30.20 296 VAL A CA 1
ATOM 2352 C C . VAL A 1 296 ? 31.363 5.756 82.016 1.00 30.20 296 VAL A C 1
ATOM 2354 O O . VAL A 1 296 ? 30.571 6.190 81.184 1.00 30.20 296 VAL A O 1
ATOM 2357 N N . LEU A 1 297 ? 30.954 5.038 83.068 1.00 34.41 297 LEU A N 1
ATOM 2358 C CA . LEU A 1 297 ? 29.561 5.020 83.538 1.00 34.41 297 LEU A CA 1
ATOM 2359 C C . LEU A 1 297 ? 29.311 6.274 84.386 1.00 34.41 297 LEU A C 1
ATOM 2361 O O . LEU A 1 297 ? 29.781 6.328 85.521 1.00 34.41 297 LEU A O 1
ATOM 2365 N N . GLU A 1 298 ? 28.570 7.251 83.868 1.00 30.88 298 GLU A N 1
ATOM 2366 C CA . GLU A 1 298 ? 27.865 8.221 84.714 1.00 30.88 298 GLU A CA 1
ATOM 2367 C C . GLU A 1 298 ? 26.397 7.791 84.795 1.00 30.88 298 GLU A C 1
ATOM 2369 O O . GLU A 1 298 ? 25.588 8.011 83.898 1.00 30.88 298 GLU A O 1
ATOM 2374 N N . LEU A 1 299 ? 26.101 7.065 85.874 1.00 31.84 299 LEU A N 1
ATOM 2375 C CA . LEU A 1 299 ? 24.755 6.858 86.385 1.00 31.84 299 LEU A CA 1
ATOM 2376 C C . LEU A 1 299 ? 24.351 8.134 87.128 1.00 31.84 299 LEU A C 1
ATOM 2378 O O . LEU A 1 299 ? 24.776 8.330 88.264 1.00 31.84 299 LEU A O 1
ATOM 2382 N N . GLU A 1 300 ? 23.509 8.963 86.521 1.00 32.56 300 GLU A N 1
ATOM 2383 C CA . GLU A 1 300 ? 22.623 9.843 87.286 1.00 32.56 300 GLU A CA 1
ATOM 2384 C C . GLU A 1 300 ? 21.287 9.112 87.474 1.00 32.56 300 GLU A C 1
ATOM 2386 O O . GLU A 1 300 ? 20.384 9.161 86.640 1.00 32.56 300 GLU A O 1
ATOM 2391 N N . LEU A 1 301 ? 21.213 8.351 88.567 1.00 38.69 301 LEU A N 1
ATOM 2392 C CA . LEU A 1 301 ? 19.962 7.990 89.222 1.00 38.69 301 LEU A CA 1
ATOM 2393 C C . LEU A 1 301 ? 19.772 8.959 90.384 1.00 38.69 301 LEU A C 1
ATOM 2395 O O . LEU A 1 301 ? 20.695 9.119 91.177 1.00 38.69 301 LEU A O 1
ATOM 2399 N N . ASP A 1 302 ? 18.597 9.582 90.422 1.00 32.69 302 ASP A N 1
ATOM 2400 C CA . ASP A 1 302 ? 17.814 10.034 91.583 1.00 32.69 302 ASP A CA 1
ATOM 2401 C C . ASP A 1 302 ? 16.954 11.214 91.097 1.00 32.69 302 ASP A C 1
ATOM 2403 O O . ASP A 1 302 ? 17.415 12.074 90.358 1.00 32.69 302 ASP A O 1
ATOM 2407 N N . SER A 1 303 ? 15.690 11.386 91.444 1.00 36.03 303 SER A N 1
ATOM 2408 C CA . SER A 1 303 ? 14.768 10.668 92.313 1.00 36.03 303 SER A CA 1
ATOM 2409 C C . SER A 1 303 ? 13.416 11.372 92.145 1.00 36.03 303 SER A C 1
ATOM 2411 O O . SER A 1 303 ? 13.346 12.487 91.624 1.00 36.03 303 SER A O 1
ATOM 2413 N N . ASP A 1 304 ? 12.361 10.699 92.573 1.00 41.41 304 ASP A N 1
ATOM 2414 C CA . ASP A 1 304 ? 10.974 11.152 92.611 1.00 41.41 304 ASP A CA 1
ATOM 2415 C C . ASP A 1 304 ? 10.764 12.613 93.053 1.00 41.41 304 ASP A C 1
ATOM 2417 O O . ASP A 1 304 ? 11.415 13.101 93.976 1.00 41.41 304 ASP A O 1
ATOM 2421 N N . THR A 1 305 ? 9.753 13.280 92.489 1.00 40.72 305 THR A N 1
ATOM 2422 C CA . THR A 1 305 ? 8.795 14.069 93.288 1.00 40.72 305 THR A CA 1
ATOM 2423 C C . THR A 1 305 ? 7.520 14.353 92.491 1.00 40.72 305 THR A C 1
ATOM 2425 O O . THR A 1 305 ? 7.486 15.184 91.592 1.00 40.72 305 THR A O 1
ATOM 2428 N N . GLU A 1 306 ? 6.523 13.520 92.782 1.00 42.28 306 GLU A N 1
ATOM 2429 C CA . GLU A 1 306 ? 5.147 13.851 93.177 1.00 42.28 306 GLU A CA 1
ATOM 2430 C C . GLU A 1 306 ? 4.467 15.162 92.723 1.00 42.28 306 GLU A C 1
ATOM 2432 O O . GLU A 1 306 ? 4.924 16.268 92.992 1.00 42.28 306 GLU A O 1
ATOM 2437 N N . GLU A 1 307 ? 3.259 14.920 92.201 1.00 42.72 307 GLU A N 1
ATOM 2438 C CA . GLU A 1 307 ? 1.964 15.536 92.542 1.00 42.72 307 GLU A CA 1
ATOM 2439 C C . GLU A 1 307 ? 1.514 16.887 91.940 1.00 42.72 307 GLU A C 1
ATOM 2441 O O . GLU A 1 307 ? 2.196 17.909 91.979 1.00 42.72 307 GLU A O 1
ATOM 2446 N N . ASP A 1 308 ? 0.254 16.786 91.479 1.00 40.16 308 ASP A N 1
ATOM 2447 C CA . ASP A 1 308 ? -0.792 17.742 91.074 1.00 40.16 308 ASP A CA 1
ATOM 2448 C C . ASP A 1 308 ? -0.723 18.494 89.728 1.00 40.16 308 ASP A C 1
ATOM 2450 O O . ASP A 1 308 ? 0.002 19.504 89.581 1.00 40.16 308 ASP A O 1
#

Organism: NCBI:txid135208

Secondary structure (DSSP, 8-state):
-HHHHHHTHHHHHHHHHHHHHH---HHHHHHHHTTSPPHHHHHHHHHHHHHHHHHHHHHHHHT-SSS-TGGGHHHHHHHHHHHHHHHHTSGGGGGGHHHHHHHHHHHHHHHHHHTT-THHHHHHHT-TTTTTHHHHHHS-HHHHHHHHHHHHH-HHHHHT-SS-HHHHHHHHHHH------TTS-HHHHHHHTTTT-HHHHHHHHHHHT--S-THHHHHHHHHHHHHT-TTSTT--HHHHHHHHHHHHHHHTTTT----TTHHHHHHHHHHHHHHHHHHHHHHHHHHHHTSS----------------

InterPro domains:
  IPR008906 HAT, C-terminal dimerisation domain [PF05699] (169-246)
  IPR012337 Ribonuclease H-like superfamily [SSF53098] (2-251)

Sequence (308 aa):
MLVRALKLRMSVDEFIRELAWGEKNAAARDKLDRLRLEDDDWNHVTLFTSLLAHADNAQQAFSSDQYPSLALAIPALESLHRAWSKCLNNPKYAPFHPALAAALDTIKSYYELTADSDAYLISMVLDPCRKMQYFKRNWTHELQTSALADIKALDVIRLDSTSAPWEREFEKYLNAEDDMPLEMSLVTWWGMNVLCYPVWVSLAQDYLTVMASSVFSKHAFSSAGITITKRHNRLKADVVEALQGLKCALRTCLLICELGLSSIYEEQLEIEEALEEELVESAAEIALKTDDGMIVLELELDSDTEED

Solvent-accessible surface area (backbone atoms only — not comparable to full-atom values): 18004 Å² total; per-residue (Å²): 109,67,73,57,50,64,78,36,42,71,58,52,54,49,50,44,49,53,53,31,70,72,43,85,49,67,77,58,24,56,55,40,60,67,68,58,77,50,74,68,51,53,49,50,53,52,54,50,52,57,59,49,48,48,55,49,54,33,52,48,40,26,53,40,88,89,51,51,7,28,42,34,38,65,60,30,52,55,50,39,48,53,53,51,53,55,43,62,76,32,76,92,39,55,95,44,36,72,59,50,52,56,49,46,56,50,50,50,54,56,54,57,59,48,72,81,38,68,58,43,60,51,26,31,44,68,32,71,84,44,31,64,54,57,45,69,74,76,44,55,74,66,57,44,53,48,53,53,49,54,66,72,61,40,63,79,70,56,74,80,46,102,57,73,65,63,56,58,40,47,53,49,60,73,69,51,87,61,73,70,57,94,88,60,52,73,70,57,54,40,64,74,37,35,89,75,31,60,69,60,33,55,50,41,61,62,39,42,69,40,65,56,44,71,53,63,61,51,51,53,51,55,53,44,46,65,67,54,31,92,88,45,77,78,70,51,70,69,58,52,49,52,50,52,51,51,53,47,33,62,72,70,37,73,78,54,76,77,66,85,61,59,60,59,54,49,52,49,49,52,52,53,51,50,52,52,52,53,52,52,52,53,52,53,53,53,61,64,69,69,76,82,77,90,88,81,90,82,81,87,83,86,76,91,81,84,89,135